Protein 2GJL (pdb70)

CATH classification: 3.20.20.70

B-factor: mean 24.16, std 11.55, range [4.83, 81.42]

InterPro domains:
  IPR004136 Nitronate monooxygenase [cd04730] (15-241)
  IPR013785 Aldolase-type TIM barrel [G3DSA:3.20.20.70] (1-328)

Nearest PDB structures (foldseek):
  6e2a-assembly1_A  TM=1.000E+00  e=9.595E-68  Pseudomonas aeruginosa PAO1
  5gvh-assembly1_A-2  TM=9.553E-01  e=6.697E-33  Thermotoga maritima MSB8
  2z6i-assembly1_A  TM=9.540E-01  e=2.036E-32  Streptococcus pneumoniae
  2z6i-assembly1_B  TM=9.431E-01  e=1.495E-32  Streptococcus pneumoniae
  4iql-assembly1_B  TM=9.491E-01  e=1.444E-30  Porphyromonas gingivalis W83

Secondary structure (DSSP, 8-state):
----HHHHHHT-SSSEEE---TTT-SHHHHHHHHHTTSB-EEETTTSSSHHHHHHHHHHHHHH-SS--EEEEEE---SS---HHHHHHHHHHTT--EEEEEES--HHHHHHHHHTT-EEEEEESSHHHHHHHHHTT-SEEEEE-TT-SB---SS---HHHHHHHHHTT--S-EEEESS--SHHHHHHHHHHT-SEEEESHHHHTSSSS-S-HHHHHHHHH--TT-EEEE-GGGT--EEEE-SHHHHHHHHHHHTS---GGGTHHHH-HHHHHHHHHH--TTSS--B--GGGGG------HHHHHHHHHHHHHHIIIIIIHHHH-

Structure (mmCIF, N/CA/C/O backbone):
data_2GJL
#
_entry.id   2GJL
#
_cell.length_a   93.546
_cell.length_b   93.546
_cell.length_c   80.704
_cell.angle_alpha   90.00
_cell.angle_beta   90.00
_cell.angle_gamma   120.00
#
_symmetry.space_group_name_H-M   'P 31 2 1'
#
loop_
_entity.id
_entity.type
_entity.pdbx_description
1 polymer 'hypothetical protein PA1024'
2 non-polymer 'FLAVIN MONONUCLEOTIDE'
3 water water
#
loop_
_atom_site.group_PDB
_atom_site.id
_atom_site.type_symbol
_atom_site.label_atom_id
_atom_site.label_alt_id
_atom_site.label_comp_id
_atom_site.label_asym_id
_atom_site.label_entity_id
_atom_site.label_seq_id
_atom_site.pdbx_PDB_ins_code
_atom_site.Cartn_x
_atom_site.Cartn_y
_atom_site.Cartn_z
_atom_site.occupancy
_atom_site.B_iso_or_equiv
_atom_site.auth_seq_id
_atom_site.auth_comp_id
_atom_site.auth_asym_id
_atom_site.auth_atom_id
_atom_site.pdbx_PDB_model_num
ATOM 1 N N . VAL A 1 3 ? 17.918 13.114 28.527 1.00 20.24 3 VAL A N 1
ATOM 2 C CA . VAL A 1 3 ? 17.347 13.100 29.908 1.00 20.20 3 VAL A CA 1
ATOM 3 C C . VAL A 1 3 ? 16.231 14.130 30.002 1.00 19.59 3 VAL A C 1
ATOM 4 O O . VAL A 1 3 ? 15.142 13.840 30.500 1.00 19.91 3 VAL A O 1
ATOM 8 N N . PHE A 1 4 ? 16.514 15.336 29.517 1.00 18.41 4 PHE A N 1
ATOM 9 C CA . PHE A 1 4 ? 15.540 16.414 29.520 1.00 18.97 4 PHE A CA 1
ATOM 10 C C . PHE A 1 4 ? 15.085 16.727 28.106 1.00 19.09 4 PHE A C 1
ATOM 11 O O . PHE A 1 4 ? 15.891 16.771 27.175 1.00 19.39 4 PHE A O 1
ATOM 19 N N . ARG A 1 5 ? 13.786 16.932 27.946 1.00 18.51 5 ARG A N 1
ATOM 20 C CA . ARG A 1 5 ? 13.242 17.298 26.655 1.00 18.74 5 ARG A CA 1
ATOM 21 C C . ARG A 1 5 ? 12.607 18.657 26.891 1.00 18.01 5 ARG A C 1
ATOM 22 O O . ARG A 1 5 ? 11.723 18.790 27.739 1.00 17.38 5 ARG A O 1
ATOM 30 N N . THR A 1 6 ? 13.071 19.670 26.166 1.00 16.15 6 THR A N 1
ATOM 31 C CA . THR A 1 6 ? 12.527 21.016 26.328 1.00 16.52 6 THR A CA 1
ATOM 32 C C . THR A 1 6 ? 12.296 21.658 24.977 1.00 16.58 6 THR A C 1
ATOM 33 O O . THR A 1 6 ? 12.637 21.085 23.942 1.00 16.88 6 THR A O 1
ATOM 37 N N . ARG A 1 7 ? 11.717 22.855 24.992 1.00 17.47 7 ARG A N 1
ATOM 38 C CA . ARG A 1 7 ? 11.459 23.579 23.758 1.00 17.95 7 ARG A CA 1
ATOM 39 C C . ARG A 1 7 ? 12.783 23.809 23.045 1.00 19.07 7 ARG A C 1
ATOM 40 O O . ARG A 1 7 ? 12.833 23.896 21.812 1.00 16.87 7 ARG A O 1
ATOM 48 N N . PHE A 1 8 ? 13.855 23.907 23.831 1.00 17.54 8 PHE A N 1
ATOM 49 C CA . PHE A 1 8 ? 15.192 24.126 23.282 1.00 15.92 8 PHE A CA 1
ATOM 50 C C . PHE A 1 8 ? 15.712 22.910 22.524 1.00 15.83 8 PHE A C 1
ATOM 51 O O . PHE A 1 8 ? 16.135 23.026 21.372 1.00 16.78 8 PHE A O 1
ATOM 59 N N . THR A 1 9 ? 15.696 21.747 23.169 1.00 14.64 9 THR A N 1
ATOM 60 C CA . THR A 1 9 ? 16.189 20.539 22.518 1.00 17.66 9 THR A CA 1
ATOM 61 C C . THR A 1 9 ? 15.369 20.205 21.272 1.00 19.71 9 THR A C 1
ATOM 62 O O . THR A 1 9 ? 15.909 19.743 20.264 1.00 18.98 9 THR A O 1
ATOM 66 N N . GLU A 1 10 ? 14.065 20.448 21.343 1.00 21.17 10 GLU A N 1
ATOM 67 C CA . GLU A 1 10 ? 13.179 20.173 20.217 1.00 23.25 10 GLU A CA 1
ATOM 68 C C . GLU A 1 10 ? 13.401 21.136 19.058 1.00 22.39 10 GLU A C 1
ATOM 69 O O . GLU A 1 10 ? 13.455 20.727 17.899 1.00 21.58 10 GLU A O 1
ATOM 75 N N . THR A 1 11 ? 13.533 22.419 19.377 1.00 20.16 11 THR A N 1
ATOM 76 C CA . THR A 1 11 ? 13.728 23.441 18.360 1.00 18.44 11 THR A CA 1
ATOM 77 C C . THR A 1 11 ? 15.063 23.330 17.629 1.00 20.14 11 THR A C 1
ATOM 78 O O . THR A 1 11 ? 15.113 23.458 16.401 1.00 19.55 11 THR A O 1
ATOM 82 N N . PHE A 1 12 ? 16.142 23.080 18.369 1.00 17.43 12 PHE A N 1
ATOM 83 C CA . PHE A 1 12 ? 17.458 23.005 17.742 1.00 19.00 12 PHE A CA 1
ATOM 84 C C . PHE A 1 12 ? 18.009 21.607 17.476 1.00 18.54 12 PHE A C 1
ATOM 85 O O . PHE A 1 12 ? 19.120 21.456 16.977 1.00 19.24 12 PHE A O 1
ATOM 93 N N . GLY A 1 13 ? 17.217 20.590 17.800 1.00 21.35 13 GLY A N 1
ATOM 94 C CA . GLY A 1 13 ? 17.616 19.217 17.548 1.00 20.41 13 GLY A CA 1
ATOM 95 C C . GLY A 1 13 ? 18.848 18.685 18.248 1.00 21.68 13 GLY A C 1
ATOM 96 O O . GLY A 1 13 ? 19.642 17.968 17.638 1.00 22.47 13 GLY A O 1
ATOM 97 N N . VAL A 1 14 ? 19.027 19.030 19.519 1.00 19.82 14 VAL A N 1
ATOM 98 C CA . VAL A 1 14 ? 20.170 18.530 20.269 1.00 19.76 14 VAL A CA 1
ATOM 99 C C . VAL A 1 14 ? 19.665 17.704 21.447 1.00 19.17 14 VAL A C 1
ATOM 100 O O . VAL A 1 14 ? 18.513 17.835 21.860 1.00 20.44 14 VAL A O 1
ATOM 104 N N . GLU A 1 15 ? 20.534 16.858 21.984 1.00 18.88 15 GLU A N 1
ATOM 105 C CA . GLU A 1 15 ? 20.184 15.967 23.087 1.00 19.11 15 GLU A CA 1
ATOM 106 C C . GLU A 1 15 ? 19.968 16.623 24.452 1.00 19.78 15 GLU A C 1
ATOM 107 O O . GLU A 1 15 ? 19.047 16.253 25.187 1.00 18.62 15 GLU A O 1
ATOM 113 N N . HIS A 1 16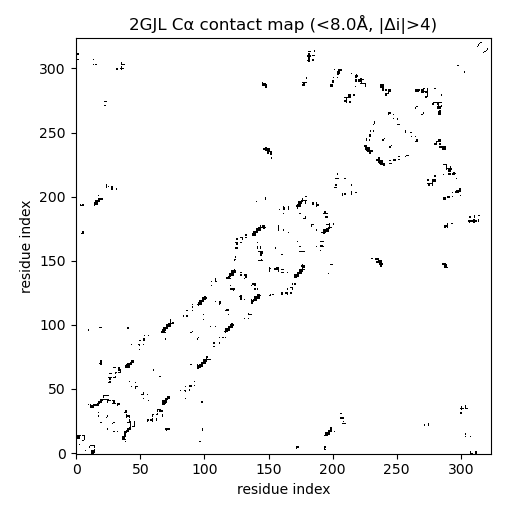 ? 20.814 17.590 24.793 1.00 18.00 16 HIS A N 1
ATOM 114 C CA . HIS A 1 16 ? 20.718 18.260 26.087 1.00 16.95 16 HIS A CA 1
ATOM 115 C C . HIS A 1 16 ? 20.387 19.747 25.977 1.00 17.01 16 HIS A C 1
ATOM 116 O O . HIS A 1 16 ? 20.794 20.417 25.027 1.00 15.62 16 HIS A O 1
ATOM 123 N N . PRO A 1 17 ? 19.637 20.282 26.959 1.00 16.27 17 PRO A N 1
ATOM 124 C CA . PRO A 1 17 ? 19.250 21.695 26.984 1.00 14.26 17 PRO A CA 1
ATOM 125 C C . PRO A 1 17 ? 20.428 22.515 27.502 1.00 14.70 17 PRO A C 1
ATOM 126 O O . PRO A 1 17 ? 20.300 23.276 28.459 1.00 12.85 17 PRO A O 1
ATOM 130 N N . ILE A 1 18 ? 21.581 22.328 26.868 1.00 14.99 18 ILE A N 1
ATOM 131 C CA . ILE A 1 18 ? 22.803 23.024 27.253 1.00 15.01 18 ILE A CA 1
ATOM 132 C C . ILE A 1 18 ? 23.483 23.564 26.006 1.00 15.12 18 ILE A C 1
ATOM 133 O O . ILE A 1 18 ? 23.627 22.855 25.007 1.00 16.95 18 ILE A O 1
ATOM 138 N N . MET A 1 19 ? 23.900 24.822 26.075 1.00 14.23 19 MET A N 1
ATOM 139 C CA . MET A 1 19 ? 24.553 25.482 24.956 1.00 14.56 19 MET A CA 1
ATOM 140 C C . MET A 1 19 ? 25.905 26.074 25.343 1.00 14.14 19 MET A C 1
ATOM 141 O O . MET A 1 19 ? 26.104 26.512 26.481 1.00 12.47 19 MET A O 1
ATOM 146 N N . GLN A 1 20 ? 26.833 26.055 24.390 1.00 14.93 20 GLN A N 1
ATOM 147 C CA . GLN A 1 20 ? 28.167 26.627 24.565 1.00 15.27 20 GLN A CA 1
ATOM 148 C C . GLN A 1 20 ? 28.218 27.788 23.579 1.00 15.32 20 GLN A C 1
ATOM 149 O O . GLN A 1 20 ? 28.534 27.600 22.407 1.00 15.58 20 GLN A O 1
ATOM 155 N N . GLY A 1 21 ? 27.898 28.985 24.062 1.00 17.05 21 GLY A N 1
ATOM 156 C CA . GLY A 1 21 ? 27.879 30.158 23.204 1.00 16.51 21 GLY A CA 1
ATOM 157 C C . GLY A 1 21 ? 29.220 30.744 22.804 1.00 14.76 21 GLY A C 1
ATOM 158 O O . GLY A 1 21 ? 30.276 30.188 23.094 1.00 13.73 21 GLY A O 1
ATOM 159 N N . GLY A 1 22 ? 29.162 31.889 22.136 1.00 15.18 22 GLY A N 1
ATOM 160 C CA . GLY A 1 22 ? 30.365 32.550 21.668 1.00 16.16 22 GLY A CA 1
ATOM 161 C C . GLY A 1 22 ? 31.482 32.677 22.684 1.00 16.19 22 GLY A C 1
ATOM 162 O O . GLY A 1 22 ? 31.246 32.978 23.849 1.00 15.65 22 GLY A O 1
ATOM 163 N N . MET A 1 23 ? 32.706 32.417 22.236 1.00 16.97 23 MET A N 1
ATOM 164 C CA . MET A 1 23 ? 33.884 32.540 23.082 1.00 18.36 23 MET A CA 1
ATOM 165 C C . MET A 1 23 ? 35.058 32.985 22.224 1.00 17.30 23 MET A C 1
ATOM 166 O O . MET A 1 23 ? 35.733 32.162 21.606 1.00 16.16 23 MET A O 1
ATOM 171 N N . GLN A 1 24 ? 35.277 34.297 22.179 1.00 16.29 24 GLN A N 1
ATOM 172 C CA . GLN A 1 24 ? 36.368 34.872 21.401 1.00 17.29 24 GLN A CA 1
ATOM 173 C C . GLN A 1 24 ? 37.686 34.194 21.779 1.00 16.97 24 GLN A C 1
ATOM 174 O O . GLN A 1 24 ? 37.951 33.960 22.958 1.00 16.10 24 GLN A O 1
ATOM 180 N N . TRP A 1 25 ? 38.493 33.873 20.767 1.00 17.01 25 TRP A N 1
ATOM 181 C CA . TRP A 1 25 ? 39.796 33.231 20.946 1.00 17.89 25 TRP A CA 1
ATOM 182 C C . TRP A 1 25 ? 39.713 31.752 21.309 1.00 19.67 25 TRP A C 1
ATOM 183 O O . TRP A 1 25 ? 40.454 30.928 20.773 1.00 22.66 25 TRP A O 1
ATOM 194 N N . VAL A 1 26 ? 38.794 31.421 22.206 1.00 18.99 26 VAL A N 1
ATOM 195 C CA . VAL A 1 26 ? 38.622 30.055 22.687 1.00 17.78 26 VAL A CA 1
ATOM 196 C C . VAL A 1 26 ? 37.678 29.172 21.862 1.00 18.01 26 VAL A C 1
ATOM 197 O O . VAL A 1 26 ? 37.878 27.958 21.774 1.00 16.72 26 VAL A O 1
ATOM 201 N N . GLY A 1 27 ? 36.661 29.784 21.263 1.00 16.85 27 GLY A N 1
ATOM 202 C CA . GLY A 1 27 ? 35.688 29.031 20.490 1.00 17.22 27 GLY A CA 1
ATOM 203 C C . GLY A 1 27 ? 36.164 28.509 19.152 1.00 18.38 27 GLY A C 1
ATOM 204 O O . GLY A 1 27 ? 35.678 28.938 18.105 1.00 17.27 27 GLY A O 1
ATOM 205 N N . ARG A 1 28 ? 37.109 27.574 19.187 1.00 17.80 28 ARG A N 1
ATOM 206 C CA . ARG A 1 28 ? 37.657 26.984 17.973 1.00 19.67 28 ARG A CA 1
ATOM 207 C C . ARG A 1 28 ? 37.153 25.555 17.785 1.00 18.71 28 ARG A C 1
ATOM 208 O O . ARG A 1 28 ? 36.374 25.046 18.597 1.00 16.90 28 ARG A O 1
ATOM 216 N N . ALA A 1 29 ? 37.606 24.913 16.713 1.00 18.25 29 ALA A N 1
ATOM 217 C CA . ALA A 1 29 ? 37.192 23.553 16.385 1.00 18.67 29 ALA A CA 1
ATOM 218 C C . ALA A 1 29 ? 37.149 22.574 17.560 1.00 19.74 29 ALA A C 1
ATOM 219 O O . ALA A 1 29 ? 36.149 21.877 17.751 1.00 18.71 29 ALA A O 1
ATOM 221 N N . GLU A 1 30 ? 38.230 22.511 18.334 1.00 18.40 30 GLU A N 1
ATOM 222 C CA . GLU A 1 30 ? 38.297 21.590 19.470 1.00 19.08 30 GLU A CA 1
ATOM 223 C C . GLU A 1 30 ? 37.198 21.807 20.508 1.00 17.35 30 GLU A C 1
ATOM 224 O O . GLU A 1 30 ? 36.651 20.847 21.044 1.00 17.00 30 GLU A O 1
ATOM 230 N N . MET A 1 31 ? 36.887 23.064 20.803 1.00 17.13 31 MET A N 1
ATOM 231 C CA . MET A 1 31 ? 35.856 23.371 21.792 1.00 16.84 31 MET A CA 1
ATOM 232 C C . MET A 1 31 ? 34.490 22.947 21.268 1.00 16.82 31 MET A C 1
ATOM 233 O O . MET A 1 31 ? 33.797 22.139 21.887 1.00 17.49 31 MET A O 1
ATOM 238 N N . ALA A 1 32 ? 34.116 23.494 20.117 1.00 16.62 32 ALA A N 1
ATOM 239 C CA . ALA A 1 32 ? 32.828 23.202 19.499 1.00 16.57 32 ALA A CA 1
ATOM 240 C C . ALA A 1 32 ? 32.574 21.715 19.277 1.00 16.25 32 ALA A C 1
ATOM 241 O O . ALA A 1 32 ? 31.497 21.211 19.596 1.00 17.31 32 ALA A O 1
ATOM 243 N N . ALA A 1 33 ? 33.561 21.011 18.728 1.00 17.10 33 ALA A N 1
ATOM 244 C CA . ALA A 1 33 ? 33.407 19.587 18.462 1.00 17.35 33 ALA A CA 1
ATOM 245 C C . ALA A 1 33 ? 33.169 18.805 19.747 1.00 18.01 33 ALA A C 1
ATOM 246 O O . ALA A 1 33 ? 32.354 17.884 19.775 1.00 17.73 33 ALA A O 1
ATOM 248 N N . ALA A 1 34 ? 33.877 19.176 20.811 1.00 18.77 34 ALA A N 1
ATOM 249 C CA . ALA A 1 34 ? 33.729 18.496 22.095 1.00 17.93 34 ALA A CA 1
ATOM 250 C C . ALA A 1 34 ? 32.315 18.664 22.643 1.00 16.79 34 ALA A C 1
ATOM 251 O O . ALA A 1 34 ? 31.725 17.714 23.151 1.00 17.30 34 ALA A O 1
ATOM 253 N N . VAL A 1 35 ? 31.773 19.873 22.538 1.00 16.25 35 VAL A N 1
ATOM 254 C CA . VAL A 1 35 ? 30.422 20.139 23.025 1.00 15.31 35 VAL A CA 1
ATOM 255 C C . VAL A 1 35 ? 29.382 19.455 22.135 1.00 16.80 35 VAL A C 1
ATOM 256 O O . VAL A 1 35 ? 28.429 18.858 22.631 1.00 16.43 35 VAL A O 1
ATOM 260 N N . ALA A 1 36 ? 29.570 19.530 20.821 1.00 17.31 36 ALA A N 1
ATOM 261 C CA . ALA A 1 36 ? 28.635 18.897 19.894 1.00 18.48 36 ALA A CA 1
ATOM 262 C C . ALA A 1 36 ? 28.590 17.386 20.135 1.00 18.28 36 ALA A C 1
ATOM 263 O O . ALA A 1 36 ? 27.512 16.784 20.186 1.00 18.60 36 ALA A O 1
ATOM 265 N N . ASN A 1 37 ? 29.766 16.779 20.278 1.00 18.11 37 ASN A N 1
ATOM 266 C CA . ASN A 1 37 ? 29.864 15.345 20.528 1.00 19.23 37 ASN A CA 1
ATOM 267 C C . ASN A 1 37 ? 29.286 14.999 21.901 1.00 19.23 37 ASN A C 1
ATOM 268 O O . ASN A 1 37 ? 28.852 13.871 22.130 1.00 20.19 37 ASN A O 1
ATOM 273 N N . ALA A 1 38 ? 29.278 15.976 22.808 1.00 18.46 38 ALA A N 1
ATOM 274 C CA . ALA A 1 38 ? 28.763 15.776 24.162 1.00 18.12 38 ALA A CA 1
ATOM 275 C C . ALA A 1 38 ? 27.242 15.885 24.255 1.00 17.92 38 ALA A C 1
ATOM 276 O O . ALA A 1 38 ? 26.662 15.629 25.315 1.00 15.65 38 ALA A O 1
ATOM 278 N N . GLY A 1 39 ? 26.599 16.281 23.159 1.00 16.27 39 GLY A N 1
ATOM 279 C CA . GLY A 1 39 ? 25.148 16.390 23.164 1.00 17.42 39 GLY A CA 1
ATOM 280 C C . GLY A 1 39 ? 24.564 17.788 23.311 1.00 16.71 39 GLY A C 1
ATOM 281 O O . GLY A 1 39 ? 23.344 17.944 23.335 1.00 17.15 39 GLY A O 1
ATOM 282 N N . GLY A 1 40 ? 25.416 18.806 23.403 1.00 15.36 40 GLY A N 1
ATOM 283 C CA . GLY A 1 40 ? 24.914 20.164 23.544 1.00 15.88 40 GLY A CA 1
ATOM 284 C C . GLY A 1 40 ? 24.934 20.963 22.252 1.00 15.94 40 GLY A C 1
ATOM 285 O O . GLY A 1 40 ? 25.306 20.440 21.197 1.00 14.88 40 GLY A O 1
ATOM 286 N N . LEU A 1 41 ? 24.512 22.225 22.320 1.00 13.10 41 LEU A N 1
ATOM 287 C CA . LEU A 1 41 ? 24.532 23.083 21.139 1.00 15.28 41 LEU A CA 1
ATOM 288 C C . LEU A 1 41 ? 25.843 23.859 21.210 1.00 15.54 41 LEU A C 1
ATOM 289 O O . LEU A 1 41 ? 26.019 24.724 22.068 1.00 15.23 41 LEU A O 1
ATOM 294 N N . ALA A 1 42 ? 26.762 23.543 20.305 1.00 16.12 42 ALA A N 1
ATOM 295 C CA . ALA A 1 42 ? 28.064 24.197 20.287 1.00 16.61 42 ALA A CA 1
ATOM 296 C C . ALA A 1 42 ? 28.144 25.333 19.272 1.00 17.11 42 ALA A C 1
ATOM 297 O O . ALA A 1 42 ? 27.330 25.421 18.347 1.00 17.23 42 ALA A O 1
ATOM 299 N N . THR A 1 43 ? 29.130 26.204 19.451 1.00 16.95 43 THR A N 1
ATOM 300 C CA . THR A 1 43 ? 29.322 27.315 18.531 1.00 18.25 43 THR A CA 1
ATOM 301 C C . THR A 1 43 ? 30.798 27.583 18.265 1.00 19.93 43 THR A C 1
ATOM 302 O O . THR A 1 43 ? 31.634 27.490 19.168 1.00 18.16 43 THR A O 1
ATOM 306 N N . LEU A 1 44 ? 31.114 27.887 17.010 1.00 18.13 44 LEU A N 1
ATOM 307 C CA . LEU A 1 44 ? 32.472 28.250 16.641 1.00 17.76 44 LEU A CA 1
ATOM 308 C C . LEU A 1 44 ? 32.404 29.770 16.647 1.00 16.88 44 LEU A C 1
ATOM 309 O O . LEU A 1 44 ? 31.404 30.344 16.208 1.00 15.00 44 LEU A O 1
ATOM 314 N N . SER A 1 45 ? 33.438 30.424 17.162 1.00 14.17 45 SER A N 1
ATOM 315 C CA . SER A 1 45 ? 33.464 31.880 17.182 1.00 15.73 45 SER A CA 1
ATOM 316 C C . SER A 1 45 ? 33.868 32.367 15.796 1.00 16.83 45 SER A C 1
ATOM 317 O O . SER A 1 45 ? 34.965 32.064 15.325 1.00 17.77 45 SER A O 1
ATOM 320 N N . ALA A 1 46 ? 32.988 33.121 15.144 1.00 17.30 46 ALA A N 1
ATOM 321 C CA . ALA A 1 46 ? 33.275 33.636 13.807 1.00 17.04 46 ALA A CA 1
ATOM 322 C C . ALA A 1 46 ? 34.418 34.650 13.793 1.00 17.85 46 ALA A C 1
ATOM 323 O O . ALA A 1 46 ? 35.351 34.538 12.997 1.00 18.61 46 ALA A O 1
ATOM 325 N N . LEU A 1 47 ? 34.348 35.639 14.677 1.00 17.72 47 LEU A N 1
ATOM 326 C CA . LEU A 1 47 ? 35.371 36.672 14.715 1.00 20.12 47 LEU A CA 1
ATOM 327 C C . LEU A 1 47 ? 36.706 36.252 15.318 1.00 20.26 47 LEU A C 1
ATOM 328 O O . LEU A 1 47 ? 37.643 37.049 15.366 1.00 20.70 47 LEU A O 1
ATOM 333 N N . THR A 1 48 ? 36.791 35.013 15.792 1.00 19.00 48 THR A N 1
ATOM 334 C CA . THR A 1 48 ? 38.048 34.506 16.322 1.00 18.01 48 THR A CA 1
ATOM 335 C C . THR A 1 48 ? 38.908 34.226 15.089 1.00 19.35 48 THR A C 1
ATOM 336 O O . THR A 1 48 ? 40.134 34.319 15.127 1.00 17.82 48 THR A O 1
ATOM 340 N N . GLN A 1 49 ? 38.244 33.885 13.989 1.00 17.84 49 GLN A N 1
ATOM 341 C CA . GLN A 1 49 ? 38.934 33.625 12.735 1.00 18.53 49 GLN A CA 1
ATOM 342 C C . GLN A 1 49 ? 39.179 34.987 12.082 1.00 18.68 49 GLN A C 1
ATOM 343 O O . GLN A 1 49 ? 38.264 35.805 11.968 1.00 19.74 49 GLN A O 1
ATOM 349 N N . PRO A 1 50 ? 40.427 35.248 11.650 1.00 18.43 50 PRO A N 1
ATOM 350 C CA . PRO A 1 50 ? 40.851 36.504 11.020 1.00 18.80 50 PRO A CA 1
ATOM 351 C C . PRO A 1 50 ? 40.248 36.900 9.673 1.00 17.52 50 PRO A C 1
ATOM 352 O O . PRO A 1 50 ? 40.406 38.039 9.238 1.00 19.72 50 PRO A O 1
ATOM 356 N N . SER A 1 51 ? 39.571 35.978 9.005 1.00 16.84 51 SER A N 1
ATOM 357 C CA . SER A 1 51 ? 38.972 36.309 7.718 1.00 18.37 51 SER A CA 1
ATOM 358 C C . SER A 1 51 ? 37.839 35.354 7.393 1.00 18.43 51 SER A C 1
ATOM 359 O O . SER A 1 51 ? 37.773 34.249 7.937 1.00 19.37 51 SER A O 1
ATOM 362 N N . PRO A 1 52 ? 36.927 35.768 6.500 1.00 20.10 52 PRO A N 1
ATOM 363 C CA . PRO A 1 52 ? 35.821 34.877 6.146 1.00 20.41 52 PRO A CA 1
ATOM 364 C C . PRO A 1 52 ? 36.378 33.536 5.675 1.00 20.59 52 PRO A C 1
ATOM 365 O O . PRO A 1 52 ? 35.846 32.481 6.009 1.00 21.95 52 PRO A O 1
ATOM 369 N N . GLU A 1 53 ? 37.468 33.589 4.908 1.00 22.16 53 GLU A N 1
ATOM 370 C CA . GLU A 1 53 ? 38.106 32.381 4.395 1.00 20.30 53 GLU A CA 1
ATOM 371 C C . GLU A 1 53 ? 38.623 31.517 5.544 1.00 19.85 53 GLU A C 1
ATOM 372 O O . GLU A 1 53 ? 38.496 30.296 5.519 1.00 18.63 53 GLU A O 1
ATOM 378 N N . ALA A 1 54 ? 39.223 32.152 6.545 1.00 19.07 54 ALA A N 1
ATOM 379 C CA . ALA A 1 54 ? 39.736 31.409 7.689 1.00 19.05 54 ALA A CA 1
ATOM 380 C C . ALA A 1 54 ? 38.576 30.699 8.394 1.00 18.10 54 ALA A C 1
ATOM 381 O O . ALA A 1 54 ? 38.717 29.562 8.837 1.00 19.04 54 ALA A O 1
ATOM 383 N N . LEU A 1 55 ? 37.425 31.363 8.480 1.00 17.82 55 LEU A N 1
ATOM 384 C CA . LEU A 1 55 ? 36.257 30.765 9.135 1.00 18.79 55 LEU A CA 1
ATOM 385 C C . LEU A 1 55 ? 35.766 29.526 8.384 1.00 19.03 55 LEU A C 1
ATOM 386 O O . LEU A 1 55 ? 35.423 28.512 8.995 1.00 19.70 55 LEU A O 1
ATOM 391 N N . ALA A 1 56 ? 35.730 29.612 7.057 1.00 19.03 56 ALA A N 1
ATOM 392 C CA . ALA A 1 56 ? 35.295 28.486 6.241 1.00 17.53 56 ALA A CA 1
ATOM 393 C C . ALA A 1 56 ? 36.189 27.290 6.535 1.00 16.88 56 ALA A C 1
ATOM 394 O O . ALA A 1 56 ? 35.716 26.164 6.668 1.00 17.78 56 ALA A O 1
ATOM 396 N N . ALA A 1 57 ? 37.489 27.543 6.643 1.00 18.08 57 ALA A N 1
ATOM 397 C CA . ALA A 1 57 ? 38.448 26.481 6.919 1.00 18.78 57 ALA A CA 1
ATOM 398 C C . ALA A 1 57 ? 38.250 25.891 8.316 1.00 19.21 57 ALA A C 1
ATOM 399 O O . ALA A 1 57 ? 38.340 24.678 8.501 1.00 21.40 57 ALA A O 1
ATOM 401 N N . GLU A 1 58 ? 37.982 26.746 9.299 1.00 17.99 58 GLU A N 1
ATOM 402 C CA . GLU A 1 58 ? 37.780 26.272 10.664 1.00 18.80 58 GLU A CA 1
ATOM 403 C C . GLU A 1 58 ? 36.529 25.393 10.757 1.00 17.78 58 GLU A C 1
ATOM 404 O O . GLU A 1 58 ? 36.507 24.399 11.481 1.00 17.39 58 GLU A O 1
ATOM 410 N N . ILE A 1 59 ? 35.487 25.764 10.022 1.00 18.41 59 ILE A N 1
ATOM 411 C CA . ILE A 1 59 ? 34.255 24.983 10.026 1.00 18.26 59 ILE A CA 1
ATOM 412 C C . ILE A 1 59 ? 34.570 23.590 9.486 1.00 18.36 59 ILE A C 1
ATOM 413 O O . ILE A 1 59 ? 34.107 22.583 10.020 1.00 18.63 59 ILE A O 1
ATOM 418 N N . ALA A 1 60 ? 35.379 23.540 8.432 1.00 19.41 60 ALA A N 1
ATOM 419 C CA . ALA A 1 60 ? 35.770 22.272 7.836 1.00 18.98 60 ALA A CA 1
ATOM 420 C C . ALA A 1 60 ? 36.572 21.454 8.850 1.00 19.15 60 ALA A C 1
ATOM 421 O O . ALA A 1 60 ? 36.360 20.253 9.000 1.00 19.83 60 ALA A O 1
ATOM 423 N N . ARG A 1 61 ? 37.497 22.113 9.543 1.00 19.08 61 ARG A N 1
ATOM 424 C CA . ARG A 1 61 ? 38.322 21.443 10.540 1.00 19.56 61 ARG A CA 1
ATOM 425 C C . ARG A 1 61 ? 37.438 20.873 11.650 1.00 19.94 61 ARG A C 1
ATOM 426 O O . ARG A 1 61 ? 37.650 19.753 12.119 1.00 19.38 61 ARG A O 1
ATOM 434 N N . CYS A 1 62 ? 36.429 21.637 12.059 1.00 20.64 62 CYS A N 1
ATOM 435 C CA . CYS A 1 62 ? 35.529 21.179 13.114 1.00 21.27 62 CYS A CA 1
ATOM 436 C C . CYS A 1 62 ? 34.748 19.949 12.659 1.00 22.43 62 CYS A C 1
ATOM 437 O O . CYS A 1 62 ? 34.536 19.012 13.433 1.00 23.54 62 CYS A O 1
ATOM 440 N N . ARG A 1 63 ? 34.319 19.951 11.402 1.00 23.18 63 ARG A N 1
ATOM 441 C CA . ARG A 1 63 ? 33.570 18.821 10.864 1.00 24.48 63 ARG A CA 1
ATOM 442 C C . ARG A 1 63 ? 34.407 17.545 10.798 1.00 25.25 63 ARG A C 1
ATOM 443 O O . ARG A 1 63 ? 33.867 16.450 10.673 1.00 26.25 63 ARG A O 1
ATOM 451 N N . GLU A 1 64 ? 35.726 17.685 10.890 1.00 26.31 64 GLU A N 1
ATOM 452 C CA . GLU A 1 64 ? 36.606 16.522 10.872 1.00 27.22 64 GLU A CA 1
ATOM 453 C C . GLU A 1 64 ? 36.665 15.920 12.275 1.00 26.90 64 GLU A C 1
ATOM 454 O O . GLU A 1 64 ? 37.040 14.759 12.446 1.00 26.21 64 GLU A O 1
ATOM 460 N N . LEU A 1 65 ? 36.287 16.718 13.273 1.00 25.06 65 LEU A N 1
ATOM 461 C CA . LEU A 1 65 ? 36.307 16.278 14.667 1.00 24.62 65 LEU A CA 1
ATOM 462 C C . LEU A 1 65 ? 34.938 15.844 15.178 1.00 23.95 65 LEU A C 1
ATOM 463 O O . LEU A 1 65 ? 34.841 15.158 16.197 1.00 25.23 65 LEU A O 1
ATOM 468 N N . THR A 1 66 ? 33.881 16.252 14.483 1.00 22.13 66 THR A N 1
ATOM 469 C CA . THR A 1 66 ? 32.528 15.880 14.876 1.00 22.30 66 THR A CA 1
ATOM 470 C C . THR A 1 66 ? 31.606 15.777 13.670 1.00 23.45 66 THR A C 1
ATOM 471 O O . THR A 1 66 ? 31.702 16.569 12.733 1.00 21.83 66 THR A O 1
ATOM 475 N N . ASP A 1 67 ? 30.718 14.790 13.703 1.00 25.88 67 ASP A N 1
ATOM 476 C CA . ASP A 1 67 ? 29.757 14.579 12.630 1.00 28.55 67 ASP A CA 1
ATOM 477 C C . ASP A 1 67 ? 28.417 15.204 12.999 1.00 28.74 67 ASP A C 1
ATOM 478 O O . ASP A 1 67 ? 27.483 15.214 12.195 1.00 28.50 67 ASP A O 1
ATOM 483 N N . ARG A 1 68 ? 28.330 15.732 14.218 1.00 26.88 68 ARG A N 1
ATOM 484 C CA . ARG A 1 68 ? 27.103 16.364 14.687 1.00 26.77 68 ARG A CA 1
ATOM 485 C C . ARG A 1 68 ? 27.080 17.843 14.313 1.00 25.50 68 ARG A C 1
ATOM 486 O O . ARG A 1 68 ? 28.123 18.495 14.243 1.00 25.52 68 ARG A O 1
ATOM 494 N N . PRO A 1 69 ? 25.881 18.391 14.068 1.00 23.54 69 PRO A N 1
ATOM 495 C CA . PRO A 1 69 ? 25.728 19.801 13.700 1.00 23.27 69 PRO A CA 1
ATOM 496 C C . PRO A 1 69 ? 26.169 20.736 14.827 1.00 22.04 69 PRO A C 1
ATOM 497 O O . PRO A 1 69 ? 26.087 20.386 16.006 1.00 20.92 69 PRO A O 1
ATOM 501 N N . PHE A 1 70 ? 26.634 21.921 14.453 1.00 20.13 70 PHE A N 1
ATOM 502 C CA . PHE A 1 70 ? 27.054 22.921 15.425 1.00 20.37 70 PHE A CA 1
ATOM 503 C C . PHE A 1 70 ? 26.740 24.291 14.847 1.00 20.06 70 PHE A C 1
ATOM 504 O O . PHE A 1 70 ? 26.515 24.428 13.645 1.00 20.82 70 PHE A O 1
ATOM 512 N N . GLY A 1 71 ? 26.704 25.303 15.700 1.00 18.50 71 GLY A N 1
ATOM 513 C CA . GLY A 1 71 ? 26.393 26.631 15.216 1.00 18.06 71 GLY A CA 1
ATOM 514 C C . GLY A 1 71 ? 27.603 27.533 15.178 1.00 17.34 71 GLY A C 1
ATOM 515 O O . GLY A 1 71 ? 28.725 27.101 15.446 1.00 17.78 71 GLY A O 1
ATOM 516 N N . VAL A 1 72 ? 27.368 28.792 14.836 1.00 16.70 72 VAL A N 1
ATOM 517 C CA . VAL A 1 72 ? 28.433 29.779 14.774 1.00 16.42 72 VAL A CA 1
ATOM 518 C C . VAL A 1 72 ? 27.974 31.061 15.448 1.00 16.75 72 VAL A C 1
ATOM 519 O O . VAL A 1 72 ? 26.848 31.515 15.237 1.00 15.35 72 VAL A O 1
ATOM 523 N N . ASN A 1 73 ? 28.846 31.634 16.270 1.00 15.57 73 ASN A N 1
ATOM 524 C CA . ASN A 1 73 ? 28.537 32.879 16.945 1.00 16.17 73 ASN A CA 1
ATOM 525 C C . ASN A 1 73 ? 29.081 34.050 16.139 1.00 17.20 73 ASN A C 1
ATOM 526 O O . ASN A 1 73 ? 30.238 34.044 15.709 1.00 17.05 73 ASN A O 1
ATOM 531 N N . LEU A 1 74 ? 28.236 35.049 15.932 1.00 18.18 74 LEU A N 1
ATOM 532 C CA . LEU A 1 74 ? 28.626 36.245 15.204 1.00 20.24 74 LEU A CA 1
ATOM 533 C C . LEU A 1 74 ? 28.405 37.414 16.143 1.00 21.03 74 LEU A C 1
ATOM 534 O O . LEU A 1 74 ? 27.267 37.845 16.361 1.00 20.23 74 LEU A O 1
ATOM 539 N N . THR A 1 75 ? 29.498 37.913 16.713 1.00 20.83 75 THR A N 1
ATOM 540 C CA . THR A 1 75 ? 29.433 39.028 17.646 1.00 22.63 75 THR A CA 1
ATOM 541 C C . THR A 1 75 ? 29.646 40.337 16.898 1.00 26.23 75 THR A C 1
ATOM 542 O O . THR A 1 75 ? 30.626 40.501 16.174 1.00 25.47 75 THR A O 1
ATOM 546 N N . LEU A 1 76 ? 28.718 41.268 17.073 1.00 30.07 76 LEU A N 1
ATOM 547 C CA . LEU A 1 76 ? 28.800 42.548 16.387 1.00 36.70 76 LEU A CA 1
ATOM 548 C C . LEU A 1 76 ? 29.613 43.568 17.174 1.00 40.79 76 LEU A C 1
ATOM 549 O O . LEU A 1 76 ? 29.090 44.282 18.029 1.00 41.03 76 LEU A O 1
ATOM 554 N N . LEU A 1 77 ? 30.905 43.618 16.865 1.00 46.61 77 LEU A N 1
ATOM 555 C CA . LEU A 1 77 ? 31.844 44.521 17.518 1.00 52.06 77 LEU A CA 1
ATOM 556 C C . LEU A 1 77 ? 31.487 45.986 17.299 1.00 55.08 77 LEU A C 1
ATOM 557 O O . LEU A 1 77 ? 31.301 46.426 16.164 1.00 56.63 77 LEU A O 1
ATOM 562 N N . PRO A 1 78 ? 31.383 46.762 18.388 1.00 57.69 78 PRO A N 1
ATOM 563 C CA . PRO A 1 78 ? 31.049 48.184 18.285 1.00 59.66 78 PRO A CA 1
ATOM 564 C C . PRO A 1 78 ? 32.264 48.994 17.835 1.00 61.54 78 PRO A C 1
ATOM 565 O O . PRO A 1 78 ? 32.255 50.225 17.880 1.00 62.18 78 PRO A O 1
ATOM 569 N N . THR A 1 79 ? 33.306 48.288 17.403 1.00 62.82 79 THR A N 1
ATOM 570 C CA . THR A 1 79 ? 34.537 48.922 16.943 1.00 64.25 79 THR A CA 1
ATOM 571 C C . THR A 1 79 ? 34.316 49.730 15.670 1.00 65.38 79 THR A C 1
ATOM 572 O O . THR A 1 79 ? 33.353 49.504 14.935 1.00 65.63 79 THR A O 1
ATOM 576 N N . GLN A 1 80 ? 35.219 50.673 15.416 1.00 66.27 80 GLN A N 1
ATOM 577 C CA . GLN A 1 80 ? 35.136 51.519 14.232 1.00 67.12 80 GLN A CA 1
ATOM 578 C C . GLN A 1 80 ? 35.922 50.934 13.067 1.00 66.44 80 GLN A C 1
ATOM 579 O O . GLN A 1 80 ? 35.720 51.325 11.917 1.00 66.84 80 GLN A O 1
ATOM 585 N N . LYS A 1 81 ? 36.820 50.000 13.364 1.00 65.61 81 LYS A N 1
ATOM 586 C CA . LYS A 1 81 ? 37.617 49.367 12.319 1.00 64.28 81 LYS A CA 1
ATOM 587 C C . LYS A 1 81 ? 36.720 48.440 11.506 1.00 62.22 81 LYS A C 1
ATOM 588 O O . LYS A 1 81 ? 36.149 47.487 12.037 1.00 62.40 81 LYS A O 1
ATOM 594 N N . PRO A 1 82 ? 36.585 48.714 10.200 1.00 59.89 82 PRO A N 1
ATOM 595 C CA . PRO A 1 82 ? 35.758 47.923 9.286 1.00 57.48 82 PRO A CA 1
ATOM 596 C C . PRO A 1 82 ? 35.920 46.409 9.406 1.00 54.92 82 PRO A C 1
ATOM 597 O O . PRO A 1 82 ? 37.035 45.885 9.397 1.00 54.62 82 PRO A O 1
ATOM 601 N N . VAL A 1 83 ? 34.787 45.722 9.525 1.00 51.28 83 VAL A N 1
ATOM 602 C CA . VAL A 1 83 ? 34.748 44.268 9.624 1.00 47.03 83 VAL A CA 1
ATOM 603 C C . VAL A 1 83 ? 33.792 43.779 8.540 1.00 43.55 83 VAL A C 1
ATOM 604 O O . VAL A 1 83 ? 32.648 44.222 8.472 1.00 44.36 83 VAL A O 1
ATOM 608 N N . PRO A 1 84 ? 34.252 42.867 7.671 1.00 40.23 84 PRO A N 1
ATOM 609 C CA . PRO A 1 84 ? 33.424 42.328 6.586 1.00 37.41 84 PRO A CA 1
ATOM 610 C C . PRO A 1 84 ? 32.290 41.428 7.074 1.00 34.68 84 PRO A C 1
ATOM 611 O O . PRO A 1 84 ? 32.138 40.305 6.590 1.00 33.08 84 PRO A O 1
ATOM 615 N N . TYR A 1 85 ? 31.495 41.920 8.020 1.00 32.71 85 TYR A N 1
ATOM 616 C CA . TYR A 1 85 ? 30.387 41.140 8.564 1.00 31.53 85 TYR A CA 1
ATOM 617 C C . TYR A 1 85 ? 29.604 40.411 7.477 1.00 29.65 85 TYR A C 1
ATOM 618 O O . TYR A 1 85 ? 29.376 39.206 7.566 1.00 29.01 85 TYR A O 1
ATOM 627 N N . ALA A 1 86 ? 29.204 41.144 6.446 1.00 28.72 86 ALA A N 1
ATOM 628 C CA . ALA A 1 86 ? 28.442 40.562 5.346 1.00 27.85 86 ALA A CA 1
ATOM 629 C C . ALA A 1 86 ? 29.135 39.337 4.752 1.00 26.80 86 ALA A C 1
ATOM 630 O O . ALA A 1 86 ? 28.483 38.339 4.433 1.00 26.20 86 ALA A O 1
ATOM 632 N N . GLU A 1 87 ? 30.455 39.410 4.601 1.00 25.73 87 GLU A N 1
ATOM 633 C CA . GLU A 1 87 ? 31.207 38.296 4.039 1.00 23.61 87 GLU A CA 1
ATOM 634 C C . GLU A 1 87 ? 31.278 37.126 5.012 1.00 22.59 87 GLU A C 1
ATOM 635 O O . GLU A 1 87 ? 31.233 35.967 4.602 1.00 19.96 87 GLU A O 1
ATOM 641 N N . TYR A 1 88 ? 31.396 37.429 6.300 1.00 21.61 88 TYR A N 1
ATOM 642 C CA . TYR A 1 88 ? 31.422 36.374 7.309 1.00 21.75 88 TYR A CA 1
ATOM 643 C C . TYR A 1 88 ? 30.078 35.646 7.262 1.00 20.76 88 TYR A C 1
ATOM 644 O O . TYR A 1 88 ? 30.030 34.419 7.287 1.00 21.12 88 TYR A O 1
ATOM 653 N N . ARG A 1 89 ? 28.989 36.407 7.190 1.00 21.73 89 ARG A N 1
ATOM 654 C CA . ARG A 1 89 ? 27.656 35.809 7.127 1.00 24.35 89 ARG A CA 1
ATOM 655 C C . ARG A 1 89 ? 27.566 34.895 5.919 1.00 22.04 89 ARG A C 1
ATOM 656 O O . ARG A 1 89 ? 27.084 33.767 6.009 1.00 20.70 89 ARG A O 1
ATOM 664 N N . ALA A 1 90 ? 28.021 35.408 4.781 1.00 24.30 90 ALA A N 1
ATOM 665 C CA . ALA A 1 90 ? 28.000 34.660 3.532 1.00 23.72 90 ALA A CA 1
ATOM 666 C C . ALA A 1 90 ? 28.738 33.336 3.682 1.00 24.30 90 ALA A C 1
ATOM 667 O O . ALA A 1 90 ? 28.275 32.299 3.203 1.00 23.68 90 ALA A O 1
ATOM 669 N N . ALA A 1 91 ? 29.890 33.375 4.348 1.00 23.06 91 ALA A N 1
ATOM 670 C CA . ALA A 1 91 ? 30.691 32.174 4.561 1.00 21.91 91 ALA A CA 1
ATOM 671 C C . ALA A 1 91 ? 29.952 31.175 5.446 1.00 21.72 91 ALA A C 1
ATOM 672 O O . ALA A 1 91 ? 29.991 29.967 5.207 1.00 22.71 91 ALA A O 1
ATOM 674 N N . ILE A 1 92 ? 29.284 31.684 6.476 1.00 20.14 92 ILE A N 1
ATOM 675 C CA . ILE A 1 92 ? 28.533 30.834 7.392 1.00 20.16 92 ILE A CA 1
ATOM 676 C C . ILE A 1 92 ? 27.402 30.112 6.646 1.00 20.87 92 ILE A C 1
ATOM 677 O O . ILE A 1 92 ? 27.221 28.899 6.783 1.00 19.26 92 ILE A O 1
ATOM 682 N N . ILE A 1 93 ? 26.650 30.868 5.851 1.00 21.50 93 ILE A N 1
ATOM 683 C CA . ILE A 1 93 ? 25.542 30.307 5.081 1.00 23.58 93 ILE A CA 1
ATOM 684 C C . ILE A 1 93 ? 26.039 29.309 4.036 1.00 24.54 93 ILE A C 1
ATOM 685 O O . ILE A 1 93 ? 25.539 28.188 3.945 1.00 23.58 93 ILE A O 1
ATOM 690 N N . GLU A 1 94 ? 27.032 29.721 3.256 1.00 27.29 94 GLU A N 1
ATOM 691 C CA . GLU A 1 94 ? 27.593 28.866 2.217 1.00 29.46 94 GLU A CA 1
ATOM 692 C C . GLU A 1 94 ? 28.083 27.533 2.784 1.00 29.43 94 GLU A C 1
ATOM 693 O O . GLU A 1 94 ? 28.023 26.503 2.109 1.00 28.48 94 GLU A O 1
ATOM 699 N N . ALA A 1 95 ? 28.550 27.556 4.032 1.00 27.58 95 ALA A N 1
ATOM 700 C CA . ALA A 1 95 ? 29.066 26.356 4.691 1.00 25.71 95 ALA A CA 1
ATOM 701 C C . ALA A 1 95 ? 27.982 25.388 5.167 1.00 23.66 95 ALA A C 1
ATOM 702 O O . ALA A 1 95 ? 28.281 24.274 5.599 1.00 25.11 95 ALA A O 1
ATOM 704 N N . GLY A 1 96 ? 26.725 25.810 5.105 1.00 22.17 96 GLY A N 1
ATOM 705 C CA . GLY A 1 96 ? 25.650 24.932 5.529 1.00 21.80 96 GLY A CA 1
ATOM 706 C C . GLY A 1 96 ? 25.347 24.947 7.016 1.00 20.43 96 GLY A C 1
ATOM 707 O O . GLY A 1 96 ? 24.744 24.012 7.538 1.00 20.55 96 GLY A O 1
ATOM 708 N N . ILE A 1 97 ? 25.777 25.997 7.707 1.00 21.01 97 ILE A N 1
ATOM 709 C CA . ILE A 1 97 ? 25.508 26.119 9.138 1.00 20.15 97 ILE A CA 1
ATOM 710 C C . ILE A 1 97 ? 24.000 26.326 9.285 1.00 20.41 97 ILE A C 1
ATOM 711 O O . ILE A 1 97 ? 23.419 27.157 8.592 1.00 19.18 97 ILE A O 1
ATOM 716 N N . ARG A 1 98 ? 23.373 25.573 10.183 1.00 21.95 98 ARG A N 1
ATOM 717 C CA . ARG A 1 98 ? 21.926 25.667 10.377 1.00 23.50 98 ARG A CA 1
ATOM 718 C C . ARG A 1 98 ? 21.467 26.560 11.532 1.00 22.75 98 ARG A C 1
ATOM 719 O O . ARG A 1 98 ? 20.286 26.903 11.624 1.00 21.34 98 ARG A O 1
ATOM 727 N N . VAL A 1 99 ? 22.387 26.930 12.416 1.00 19.44 99 VAL A N 1
ATOM 728 C CA . VAL A 1 99 ? 22.033 27.792 13.535 1.00 18.53 99 VAL A CA 1
ATOM 729 C C . VAL A 1 99 ? 23.165 28.757 13.856 1.00 18.62 99 VAL A C 1
ATOM 730 O O . VAL A 1 99 ? 24.346 28.397 13.819 1.00 16.34 99 VAL A O 1
ATOM 734 N N . VAL A 1 100 ? 22.789 29.992 14.159 1.00 17.61 100 VAL A N 1
ATOM 735 C CA . VAL A 1 100 ? 23.751 31.031 14.479 1.00 18.95 100 VAL A CA 1
ATOM 736 C C . VAL A 1 100 ? 23.345 31.764 15.752 1.00 19.12 100 VAL A C 1
ATOM 737 O O . VAL A 1 100 ? 22.157 31.964 16.012 1.00 17.93 100 VAL A O 1
ATOM 741 N N . GLU A 1 101 ? 24.339 32.147 16.547 1.00 18.55 101 GLU A N 1
ATOM 742 C CA . GLU A 1 101 ? 24.090 32.902 17.764 1.00 16.45 101 GLU A CA 1
ATOM 743 C C . GLU A 1 101 ? 24.633 34.296 17.497 1.00 18.37 101 GLU A C 1
ATOM 744 O O . GLU A 1 101 ? 25.842 34.474 17.309 1.00 17.76 101 GLU A O 1
ATOM 750 N N . THR A 1 102 ? 23.745 35.281 17.444 1.00 16.36 102 THR A N 1
ATOM 751 C CA . THR A 1 102 ? 24.179 36.649 17.213 1.00 17.52 102 THR A CA 1
ATOM 752 C C . THR A 1 102 ? 24.217 37.362 18.553 1.00 18.15 102 THR A C 1
ATOM 753 O O . THR A 1 102 ? 23.519 36.980 19.498 1.00 17.26 102 THR A O 1
ATOM 757 N N . ALA A 1 103 ? 25.051 38.388 18.632 1.00 18.74 103 ALA A N 1
ATOM 758 C CA . ALA A 1 103 ? 25.197 39.165 19.848 1.00 22.71 103 ALA A CA 1
ATOM 759 C C . ALA A 1 103 ? 25.712 40.537 19.454 1.00 25.38 103 ALA A C 1
ATOM 760 O O . ALA A 1 103 ? 26.392 40.683 18.438 1.00 26.68 103 ALA A O 1
ATOM 762 N N . GLY A 1 104 ? 25.386 41.542 20.258 1.00 28.69 104 GLY A N 1
ATOM 763 C CA . GLY A 1 104 ? 25.831 42.889 19.958 1.00 33.23 104 GLY A CA 1
ATOM 764 C C . GLY A 1 104 ? 24.670 43.792 19.599 1.00 36.42 104 GLY A C 1
ATOM 765 O O . GLY A 1 104 ? 23.510 43.380 19.651 1.00 36.96 104 GLY A O 1
ATOM 766 N N . ASN A 1 105 ? 24.980 45.026 19.220 1.00 39.14 105 ASN A N 1
ATOM 767 C CA . ASN A 1 105 ? 23.948 45.991 18.870 1.00 42.16 105 ASN A CA 1
ATOM 768 C C . ASN A 1 105 ? 23.573 45.950 17.392 1.00 42.87 105 ASN A C 1
ATOM 769 O O . ASN A 1 105 ? 24.397 45.615 16.539 1.00 43.94 105 ASN A O 1
ATOM 774 N N . ASP A 1 106 ? 22.318 46.287 17.106 1.00 43.02 106 ASP A N 1
ATOM 775 C CA . ASP A 1 106 ? 21.796 46.318 15.742 1.00 43.43 106 ASP A CA 1
ATOM 776 C C . ASP A 1 106 ? 22.046 45.034 14.950 1.00 41.59 106 ASP A C 1
ATOM 777 O O . ASP A 1 106 ? 22.724 45.054 13.924 1.00 41.86 106 ASP A O 1
ATOM 782 N N . PRO A 1 107 ? 21.489 43.901 15.412 1.00 40.16 107 PRO A N 1
ATOM 783 C CA . PRO A 1 107 ? 21.661 42.613 14.733 1.00 38.75 107 PRO A CA 1
ATOM 784 C C . PRO A 1 107 ? 20.679 42.424 13.575 1.00 37.72 107 PRO A C 1
ATOM 785 O O . PRO A 1 107 ? 20.858 41.542 12.733 1.00 36.97 107 PRO A O 1
ATOM 789 N N . GLY A 1 108 ? 19.647 43.264 13.552 1.00 36.81 108 GLY A N 1
ATOM 790 C CA . GLY A 1 108 ? 18.617 43.198 12.527 1.00 35.48 108 GLY A CA 1
ATOM 791 C C . GLY A 1 108 ? 19.039 42.780 11.131 1.00 35.56 108 GLY A C 1
ATOM 792 O O . GLY A 1 108 ? 18.544 41.787 10.598 1.00 34.18 108 GLY A O 1
ATOM 793 N N . GLU A 1 109 ? 19.947 43.542 10.531 1.00 36.39 109 GLU A N 1
ATOM 794 C CA . GLU A 1 109 ? 20.421 43.246 9.184 1.00 37.73 109 GLU A CA 1
ATOM 795 C C . GLU A 1 109 ? 20.874 41.796 9.014 1.00 36.56 109 GLU A C 1
ATOM 796 O O . GLU A 1 109 ? 20.509 41.134 8.043 1.00 34.80 109 GLU A O 1
ATOM 802 N N . HIS A 1 110 ? 21.669 41.308 9.961 1.00 35.14 110 HIS A N 1
ATOM 803 C CA . HIS A 1 110 ? 22.181 39.943 9.899 1.00 34.20 110 HIS A CA 1
ATOM 804 C C . HIS A 1 110 ? 21.100 38.896 10.138 1.00 32.65 110 HIS A C 1
ATOM 805 O O . HIS A 1 110 ? 21.056 37.872 9.456 1.00 31.39 110 HIS A O 1
ATOM 812 N N . ILE A 1 111 ? 20.230 39.153 11.108 1.00 31.80 111 ILE A N 1
ATOM 813 C CA . ILE A 1 111 ? 19.150 38.226 11.422 1.00 31.43 111 ILE A CA 1
ATOM 814 C C . ILE A 1 111 ? 18.271 37.971 10.195 1.00 30.76 111 ILE A C 1
ATOM 815 O O . ILE A 1 111 ? 17.953 36.827 9.875 1.00 29.90 111 ILE A O 1
ATOM 820 N N . ALA A 1 112 ? 17.887 39.042 9.511 1.00 31.07 112 ALA A N 1
ATOM 821 C CA . ALA A 1 112 ? 17.043 38.934 8.323 1.00 31.41 112 ALA A CA 1
ATOM 822 C C . ALA A 1 112 ? 17.711 38.094 7.238 1.00 31.12 112 ALA A C 1
ATOM 823 O O . ALA A 1 112 ? 17.079 37.228 6.631 1.00 30.47 112 ALA A O 1
ATOM 825 N N . GLU A 1 113 ? 18.993 38.350 6.997 1.00 31.58 113 GLU A N 1
ATOM 826 C CA . GLU A 1 113 ? 19.728 37.608 5.981 1.00 30.68 113 GLU A CA 1
ATOM 827 C C . GLU A 1 113 ? 19.748 36.125 6.332 1.00 29.45 113 GLU A C 1
ATOM 828 O O . GLU A 1 113 ? 19.450 35.278 5.491 1.00 28.08 113 GLU A O 1
ATOM 834 N N . PHE A 1 114 ? 20.099 35.806 7.575 1.00 27.94 114 PHE A N 1
ATOM 835 C CA . PHE A 1 114 ? 20.129 34.410 8.002 1.00 27.06 114 PHE A CA 1
ATOM 836 C C . PHE A 1 114 ? 18.754 33.770 7.814 1.00 27.86 114 PHE A C 1
ATOM 837 O O . PHE A 1 114 ? 18.644 32.641 7.331 1.00 27.01 114 PHE A O 1
ATOM 845 N N . ARG A 1 115 ? 17.706 34.495 8.191 1.00 29.83 115 ARG A N 1
ATOM 846 C CA . ARG A 1 115 ? 16.344 33.987 8.054 1.00 33.08 115 ARG A CA 1
ATOM 847 C C . ARG A 1 115 ? 16.007 33.653 6.600 1.00 33.43 115 ARG A C 1
ATOM 848 O O . ARG A 1 115 ? 15.408 32.615 6.318 1.00 34.01 115 ARG A O 1
ATOM 856 N N . ARG A 1 116 ? 16.398 34.530 5.681 1.00 34.71 116 ARG A N 1
ATOM 857 C CA . ARG A 1 116 ? 16.131 34.312 4.262 1.00 34.74 116 ARG A CA 1
ATOM 858 C C . ARG A 1 116 ? 16.706 32.995 3.757 1.00 32.87 116 ARG A C 1
ATOM 859 O O . ARG A 1 116 ? 16.188 32.415 2.803 1.00 33.26 116 ARG A O 1
ATOM 867 N N . HIS A 1 117 ? 17.775 32.519 4.390 1.00 30.83 117 HIS A N 1
ATOM 868 C CA . HIS A 1 117 ? 18.400 31.275 3.957 1.00 28.94 117 HIS A CA 1
ATOM 869 C C . HIS A 1 117 ? 18.103 30.069 4.831 1.00 27.54 117 HIS A C 1
ATOM 870 O O . HIS A 1 117 ? 18.805 29.063 4.771 1.00 27.87 117 HIS A O 1
ATOM 877 N N . GLY A 1 118 ? 17.057 30.169 5.642 1.00 26.90 118 GLY A N 1
ATOM 878 C CA . GLY A 1 118 ? 16.688 29.056 6.497 1.00 26.20 118 GLY A CA 1
ATOM 879 C C . GLY A 1 118 ? 17.628 28.772 7.655 1.00 24.68 118 GLY A C 1
ATOM 880 O O . GLY A 1 118 ? 17.625 27.667 8.193 1.00 25.96 118 GLY A O 1
ATOM 881 N N . VAL A 1 119 ? 18.441 29.750 8.040 1.00 22.36 119 VAL A N 1
ATOM 882 C CA . VAL A 1 119 ? 19.354 29.559 9.165 1.00 21.45 119 VAL A CA 1
ATOM 883 C C . VAL A 1 119 ? 18.670 30.091 10.424 1.00 18.98 119 VAL A C 1
ATOM 884 O O . VAL A 1 119 ? 18.287 31.258 10.478 1.00 20.13 119 VAL A O 1
ATOM 888 N N . LYS A 1 120 ? 18.497 29.233 11.423 1.00 19.17 120 LYS A N 1
ATOM 889 C CA . LYS A 1 120 ? 17.862 29.653 12.669 1.00 19.00 120 LYS A CA 1
ATOM 890 C C . LYS A 1 120 ? 18.775 30.619 13.405 1.00 19.55 120 LYS A C 1
ATOM 891 O O . LYS A 1 120 ? 19.999 30.552 13.272 1.00 19.62 120 LYS A O 1
ATOM 897 N N . VAL A 1 121 ? 18.178 31.521 14.176 1.00 17.79 121 VAL A N 1
ATOM 898 C CA . VAL A 1 121 ? 18.949 32.509 14.913 1.00 19.14 121 VAL A CA 1
ATOM 899 C C . VAL A 1 121 ? 18.603 32.575 16.396 1.00 19.86 121 VAL A C 1
ATOM 900 O O . VAL A 1 121 ? 17.430 32.602 16.778 1.00 18.64 121 VAL A O 1
ATOM 904 N N . ILE A 1 122 ? 19.647 32.581 17.218 1.00 19.22 122 ILE A N 1
ATOM 905 C CA . ILE A 1 122 ? 19.525 32.702 18.665 1.00 17.38 122 ILE A CA 1
ATOM 906 C C . ILE A 1 122 ? 20.221 34.025 18.956 1.00 18.20 122 ILE A C 1
ATOM 907 O O . ILE A 1 122 ? 21.404 34.181 18.643 1.00 18.27 122 ILE A O 1
ATOM 912 N N . HIS A 1 123 ? 19.501 34.988 19.522 1.00 16.61 123 HIS A N 1
ATOM 913 C CA . HIS A 1 123 ? 20.120 36.270 19.827 1.00 17.30 123 HIS A CA 1
ATOM 914 C C . HIS A 1 123 ? 20.326 36.457 21.321 1.00 17.42 123 HIS A C 1
ATOM 915 O O . HIS A 1 123 ? 19.382 36.352 22.107 1.00 16.63 123 HIS A O 1
ATOM 922 N N . LYS A 1 124 ? 21.568 36.744 21.699 1.00 18.17 124 LYS A N 1
ATOM 923 C CA . LYS A 1 124 ? 21.933 36.951 23.098 1.00 21.16 124 LYS A CA 1
ATOM 924 C C . LYS A 1 124 ? 21.537 38.379 23.475 1.00 21.30 124 LYS A C 1
ATOM 925 O O . LYS A 1 124 ? 21.962 39.332 22.817 1.00 22.78 124 LYS A O 1
ATOM 931 N N . CYS A 1 125 ? 20.720 38.525 24.520 1.00 19.20 125 CYS A N 1
ATOM 932 C CA . CYS A 1 125 ? 20.241 39.843 24.967 1.00 20.63 125 CYS A CA 1
ATOM 933 C C . CYS A 1 125 ? 20.502 40.030 26.456 1.00 18.05 125 CYS A C 1
ATOM 934 O O . CYS A 1 125 ? 20.552 39.058 27.207 1.00 18.66 125 CYS A O 1
ATOM 937 N N . THR A 1 126 ? 20.620 41.284 26.883 1.00 16.54 126 THR A N 1
ATOM 938 C CA . THR A 1 126 ? 20.876 41.597 28.288 1.00 15.42 126 THR A CA 1
ATOM 939 C C . THR A 1 126 ? 19.692 42.275 28.973 1.00 14.65 126 THR A C 1
ATOM 940 O O . THR A 1 126 ? 19.795 42.694 30.124 1.00 15.87 126 THR A O 1
ATOM 944 N N . ALA A 1 127 ? 18.567 42.377 28.274 1.00 13.64 127 ALA A N 1
ATOM 945 C CA . ALA A 1 127 ? 17.384 43.015 28.845 1.00 13.55 127 ALA A CA 1
ATOM 946 C C . ALA A 1 127 ? 16.106 42.535 28.162 1.00 14.83 127 ALA A C 1
ATOM 947 O O . ALA A 1 127 ? 16.125 42.113 27.006 1.00 15.05 127 ALA A O 1
ATOM 949 N N . VAL A 1 128 ? 14.992 42.611 28.881 1.00 14.87 128 VAL A N 1
ATOM 950 C CA . VAL A 1 128 ? 13.718 42.180 28.328 1.00 15.10 128 VAL A CA 1
ATOM 951 C C . VAL A 1 128 ? 13.358 42.962 27.066 1.00 16.04 128 VAL A C 1
ATOM 952 O O . VAL A 1 128 ? 12.915 42.375 26.082 1.00 15.26 128 VAL A O 1
ATOM 956 N N . ARG A 1 129 ? 13.563 44.277 27.089 1.00 17.35 129 ARG A N 1
ATOM 957 C CA . ARG A 1 129 ? 13.246 45.111 25.934 1.00 18.92 129 ARG A CA 1
ATOM 958 C C . ARG A 1 129 ? 14.035 44.692 24.691 1.00 19.76 129 ARG A C 1
ATOM 959 O O . ARG A 1 129 ? 13.522 44.767 23.571 1.00 20.15 129 ARG A O 1
ATOM 967 N N . HIS A 1 130 ? 15.275 44.248 24.882 1.00 18.99 130 HIS A N 1
ATOM 968 C CA . HIS A 1 130 ? 16.094 43.811 23.752 1.00 19.74 130 HIS A CA 1
ATOM 969 C C . HIS A 1 130 ? 15.580 42.477 23.222 1.00 18.15 130 HIS A C 1
ATOM 970 O O . HIS A 1 130 ? 15.487 42.270 22.013 1.00 18.81 130 HIS A O 1
ATOM 977 N N . ALA A 1 131 ? 15.254 41.567 24.136 1.00 16.93 131 ALA A N 1
ATOM 978 C CA . ALA A 1 131 ? 14.748 40.256 23.753 1.00 16.51 131 ALA A CA 1
ATOM 979 C C . ALA A 1 131 ? 13.450 40.404 22.953 1.00 17.08 131 ALA A C 1
ATOM 980 O O . ALA A 1 131 ? 13.226 39.677 21.985 1.00 16.17 131 ALA A O 1
ATOM 982 N N . LEU A 1 132 ? 12.604 41.350 23.356 1.00 14.69 132 LEU A N 1
ATOM 983 C CA . LEU A 1 132 ? 11.337 41.590 22.665 1.00 17.81 132 LEU A CA 1
ATOM 984 C C . LEU A 1 132 ? 11.560 42.142 21.257 1.00 17.45 132 LEU A C 1
ATOM 985 O O . LEU A 1 1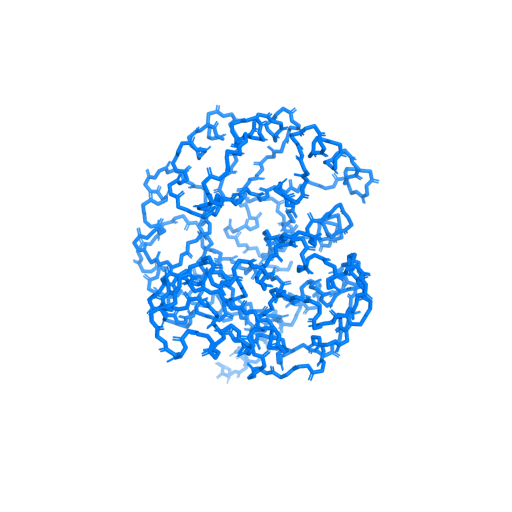32 ? 10.868 41.757 20.317 1.00 16.91 132 LEU A O 1
ATOM 990 N N . LYS A 1 133 ? 12.524 43.045 21.115 1.00 19.31 133 LYS A N 1
ATOM 991 C CA . LYS A 1 133 ? 12.825 43.621 19.811 1.00 20.46 133 LYS A CA 1
ATOM 992 C C . LYS A 1 133 ? 13.329 42.496 18.910 1.00 21.93 133 LYS A C 1
ATOM 993 O O . LYS A 1 133 ? 12.931 42.389 17.746 1.00 23.44 133 LYS A O 1
ATOM 999 N N . ALA A 1 134 ? 14.199 41.652 19.461 1.00 20.87 134 ALA A N 1
ATOM 1000 C CA . ALA A 1 134 ? 14.748 40.520 18.720 1.00 20.38 134 ALA A CA 1
ATOM 1001 C C . ALA A 1 134 ? 13.627 39.568 18.305 1.00 19.83 134 ALA A C 1
ATOM 1002 O O . ALA A 1 134 ? 13.611 39.064 17.180 1.00 18.51 134 ALA A O 1
ATOM 1004 N N . GLU A 1 135 ? 12.685 39.328 19.214 1.00 19.43 135 GLU A N 1
ATOM 1005 C CA . GLU A 1 135 ? 11.569 38.433 18.927 1.00 19.89 135 GLU A CA 1
ATOM 1006 C C . GLU A 1 135 ? 10.707 38.971 17.787 1.00 20.30 135 GLU A C 1
ATOM 1007 O O . GLU A 1 135 ? 10.245 38.209 16.935 1.00 20.96 135 GLU A O 1
ATOM 1013 N N . ARG A 1 136 ? 10.488 40.283 17.782 1.00 20.65 136 ARG A N 1
ATOM 1014 C CA . ARG A 1 136 ? 9.689 40.924 16.745 1.00 23.09 136 ARG A CA 1
ATOM 1015 C C . ARG A 1 136 ? 10.401 40.820 15.398 1.00 25.75 136 ARG A C 1
ATOM 1016 O O . ARG A 1 136 ? 9.760 40.832 14.348 1.00 26.10 136 ARG A O 1
ATOM 1024 N N . LEU A 1 137 ? 11.728 40.715 15.436 1.00 26.82 137 LEU A N 1
ATOM 1025 C CA . LEU A 1 137 ? 12.517 40.593 14.217 1.00 27.45 137 LEU A CA 1
ATOM 1026 C C . LEU A 1 137 ? 12.485 39.162 13.687 1.00 27.83 137 LEU A C 1
ATOM 1027 O O . LEU A 1 137 ? 12.985 38.882 12.595 1.00 28.90 137 LEU A O 1
ATOM 1032 N N . GLY A 1 138 ? 11.910 38.253 14.471 1.00 26.43 138 GLY A N 1
ATOM 1033 C CA . GLY A 1 138 ? 11.790 36.873 14.033 1.00 23.71 138 GLY A CA 1
ATOM 1034 C C . GLY A 1 138 ? 12.832 35.845 14.438 1.00 22.57 138 GLY A C 1
ATOM 1035 O O . GLY A 1 138 ? 12.942 34.803 13.785 1.00 22.42 138 GLY A O 1
ATOM 1036 N N . VAL A 1 139 ? 13.590 36.095 15.500 1.00 20.07 139 VAL A N 1
ATOM 1037 C CA . VAL A 1 139 ? 14.596 35.117 15.915 1.00 17.07 139 VAL A CA 1
ATOM 1038 C C . VAL A 1 139 ? 13.902 33.845 16.379 1.00 16.49 139 VAL A C 1
ATOM 1039 O O . VAL A 1 139 ? 12.723 33.864 16.711 1.00 17.28 139 VAL A O 1
ATOM 1043 N N . ASP A 1 140 ? 14.633 32.738 16.401 1.00 16.94 140 ASP A N 1
ATOM 1044 C CA . ASP A 1 140 ? 14.061 31.467 16.819 1.00 16.42 140 ASP A CA 1
ATOM 1045 C C . ASP A 1 140 ? 14.081 31.285 18.329 1.00 17.17 140 ASP A C 1
ATOM 1046 O O . ASP A 1 140 ? 13.301 30.509 18.889 1.00 15.09 140 ASP A O 1
ATOM 1051 N N . ALA A 1 141 ? 14.985 31.998 18.984 1.00 14.67 141 ALA A N 1
ATOM 1052 C CA . ALA A 1 141 ? 15.096 31.918 20.429 1.00 14.89 141 ALA A CA 1
ATOM 1053 C C . ALA A 1 141 ? 15.953 33.073 20.903 1.00 14.35 141 ALA A C 1
ATOM 1054 O O . ALA A 1 141 ? 16.688 33.677 20.122 1.00 15.83 141 ALA A O 1
ATOM 1056 N N . VAL A 1 142 ? 15.845 33.390 22.183 1.00 13.98 142 VAL A N 1
ATOM 1057 C CA . VAL A 1 142 ? 16.626 34.471 22.752 1.00 15.99 142 VAL A CA 1
ATOM 1058 C C . VAL A 1 142 ? 17.432 33.934 23.926 1.00 14.72 142 VAL A C 1
ATOM 1059 O O . VAL A 1 142 ? 16.950 33.108 24.700 1.00 13.48 142 VAL A O 1
ATOM 1063 N N . SER A 1 143 ? 18.670 34.397 24.037 1.00 15.77 143 SER A N 1
ATOM 1064 C CA . SER A 1 143 ? 19.542 33.988 25.125 1.00 15.53 143 SER A CA 1
ATOM 1065 C C . SER A 1 143 ? 19.567 35.180 26.072 1.00 16.09 143 SER A C 1
ATOM 1066 O O . SER A 1 143 ? 20.068 36.246 25.716 1.00 17.73 143 SER A O 1
ATOM 1069 N N . ILE A 1 144 ? 19.013 35.002 27.268 1.00 15.27 144 ILE A N 1
ATOM 1070 C CA . ILE A 1 144 ? 18.948 36.078 28.259 1.00 15.52 144 ILE A CA 1
ATOM 1071 C C . ILE A 1 144 ? 20.189 36.088 29.149 1.00 15.84 144 ILE A C 1
ATOM 1072 O O . ILE A 1 144 ? 20.328 35.247 30.037 1.00 13.72 144 ILE A O 1
ATOM 1077 N N . ASP A 1 145 ? 21.083 37.042 28.901 1.00 15.62 145 ASP A N 1
ATOM 1078 C CA . ASP A 1 145 ? 22.331 37.178 29.655 1.00 16.02 145 ASP A CA 1
ATOM 1079 C C . ASP A 1 145 ? 22.134 38.031 30.907 1.00 15.15 145 ASP A C 1
ATOM 1080 O O . ASP A 1 145 ? 21.797 39.212 30.811 1.00 14.29 145 ASP A O 1
ATOM 1085 N N . GLY A 1 146 ? 22.361 37.436 32.076 1.00 13.48 146 GLY A N 1
ATOM 1086 C CA . GLY A 1 146 ? 22.199 38.169 33.318 1.00 12.77 146 GLY A CA 1
ATOM 1087 C C . GLY A 1 146 ? 23.481 38.805 33.834 1.00 13.43 146 GLY A C 1
ATOM 1088 O O . GLY A 1 146 ? 24.569 38.555 33.313 1.00 11.59 146 GLY A O 1
ATOM 1089 N N . PHE A 1 147 ? 23.339 39.620 34.877 1.00 11.94 147 PHE A N 1
ATOM 1090 C CA . PHE A 1 147 ? 24.452 40.333 35.507 1.00 11.42 147 PHE A CA 1
ATOM 1091 C C . PHE A 1 147 ? 25.649 39.436 35.857 1.00 12.48 147 PHE A C 1
ATOM 1092 O O . PHE A 1 147 ? 26.794 39.895 35.871 1.00 11.80 147 PHE A O 1
ATOM 1100 N N . GLU A 1 148 ? 25.381 38.162 36.134 1.00 10.96 148 GLU A N 1
ATOM 1101 C CA . GLU A 1 148 ? 26.425 37.203 36.501 1.00 10.96 148 GLU A CA 1
ATOM 1102 C C . GLU A 1 148 ? 27.415 36.852 35.389 1.00 11.09 148 GLU A C 1
ATOM 1103 O O . GLU A 1 148 ? 28.549 36.441 35.663 1.00 11.14 148 GLU A O 1
ATOM 1109 N N . CYS A 1 149 ? 26.978 37.005 34.143 1.00 9.88 149 CYS A N 1
ATOM 1110 C CA . CYS A 1 149 ? 27.771 36.608 32.981 1.00 10.64 149 CYS A CA 1
ATOM 1111 C C . CYS A 1 149 ? 29.172 37.157 32.737 1.00 11.90 149 CYS A C 1
ATOM 1112 O O . CYS A 1 149 ? 29.491 38.297 33.069 1.00 9.79 149 CYS A O 1
ATOM 1115 N N . ALA A 1 150 ? 30.001 36.312 32.131 1.00 11.68 150 ALA A N 1
ATOM 1116 C CA . ALA A 1 150 ? 31.340 36.714 31.736 1.00 13.28 150 ALA A CA 1
ATOM 1117 C C . ALA A 1 150 ? 30.989 37.520 30.490 1.00 14.74 150 ALA A C 1
ATOM 1118 O O . ALA A 1 150 ? 29.959 37.253 29.868 1.00 13.08 150 ALA A O 1
ATOM 1120 N N . GLY A 1 151 ? 31.805 38.508 30.132 1.00 14.51 151 GLY A N 1
ATOM 1121 C CA . GLY A 1 151 ? 31.503 39.291 28.943 1.00 16.10 151 GLY A CA 1
ATOM 1122 C C . GLY A 1 151 ? 30.707 40.561 29.202 1.00 17.17 151 GLY A C 1
ATOM 1123 O O . GLY A 1 151 ? 30.851 41.176 30.256 1.00 17.49 151 GLY A O 1
ATOM 1124 N N . HIS A 1 152 ? 29.863 40.949 28.245 1.00 16.70 152 HIS A N 1
ATOM 1125 C CA . HIS A 1 152 ? 29.065 42.173 28.361 1.00 17.61 152 HIS A CA 1
ATOM 1126 C C . HIS A 1 152 ? 27.639 41.964 28.865 1.00 16.65 152 HIS A C 1
ATOM 1127 O O . HIS A 1 152 ? 26.773 41.488 28.131 1.00 17.43 152 HIS A O 1
ATOM 1134 N N . PRO A 1 153 ? 27.375 42.340 30.126 1.00 15.60 153 PRO A N 1
ATOM 1135 C CA . PRO A 1 153 ? 26.055 42.199 30.747 1.00 14.62 153 PRO A CA 1
ATOM 1136 C C . PRO A 1 153 ? 25.136 43.406 30.525 1.00 14.40 153 PRO A C 1
ATOM 1137 O O . PRO A 1 153 ? 23.989 43.408 30.969 1.00 14.40 153 PRO A O 1
ATOM 1141 N N . GLY A 1 154 ? 25.637 44.428 29.841 1.00 14.98 154 GLY A N 1
ATOM 1142 C CA . GLY A 1 154 ? 24.837 45.621 29.627 1.00 14.84 154 GLY A CA 1
ATOM 1143 C C . GLY A 1 154 ? 24.987 46.526 30.838 1.00 13.88 154 GLY A C 1
ATOM 1144 O O . GLY A 1 154 ? 25.852 46.286 31.680 1.00 13.69 154 GLY A O 1
ATOM 1145 N N . GLU A 1 155 ? 24.140 47.544 30.956 1.00 14.74 155 GLU A N 1
ATOM 1146 C CA . GLU A 1 155 ? 24.248 48.479 32.073 1.00 15.07 155 GLU A CA 1
ATOM 1147 C C . GLU A 1 155 ? 23.082 48.493 33.070 1.00 15.89 155 GLU A C 1
ATOM 1148 O O . GLU A 1 155 ? 23.055 49.337 33.966 1.00 14.80 155 GLU A O 1
ATOM 1154 N N . ASP A 1 156 ? 22.128 47.574 32.935 1.00 14.67 156 ASP A N 1
ATOM 1155 C CA . ASP A 1 156 ? 20.985 47.565 33.855 1.00 15.02 156 ASP A CA 1
ATOM 1156 C C . ASP A 1 156 ? 21.272 46.875 35.189 1.00 13.50 156 ASP A C 1
ATOM 1157 O O . ASP A 1 156 ? 20.604 47.142 36.186 1.00 12.67 156 ASP A O 1
ATOM 1162 N N . ASP A 1 157 ? 22.259 45.985 35.197 1.00 12.78 157 ASP A N 1
ATOM 1163 C CA . ASP A 1 157 ? 22.643 45.256 36.402 1.00 11.08 157 ASP A CA 1
ATOM 1164 C C . ASP A 1 157 ?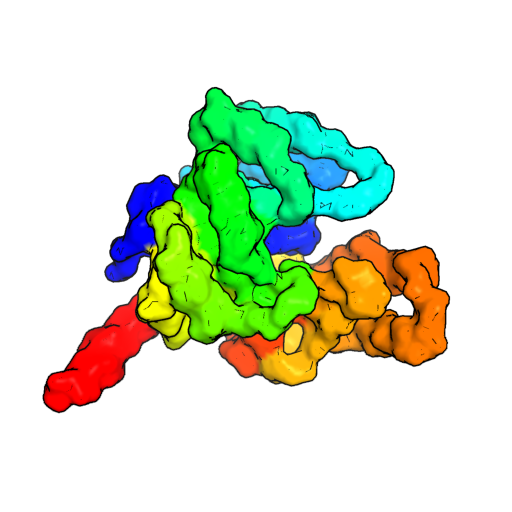 21.493 44.457 37.018 1.00 11.69 157 ASP A C 1
ATOM 1165 O O . ASP A 1 157 ? 21.161 44.617 38.198 1.00 11.92 157 ASP A O 1
ATOM 1170 N N . ILE A 1 158 ? 20.884 43.592 36.212 1.00 11.06 158 ILE A N 1
ATOM 1171 C CA . ILE A 1 158 ? 19.792 42.750 36.690 1.00 10.72 158 ILE A CA 1
ATOM 1172 C C . ILE A 1 158 ? 20.240 41.289 36.621 1.00 9.74 158 ILE A C 1
ATOM 1173 O O . ILE A 1 158 ? 20.490 40.767 35.534 1.00 11.64 158 ILE A O 1
ATOM 1178 N N . PRO A 1 159 ? 20.370 40.618 37.779 1.00 9.52 159 PRO A N 1
ATOM 1179 C CA . PRO A 1 159 ? 20.792 39.212 37.807 1.00 10.65 159 PRO A CA 1
ATOM 1180 C C . PRO A 1 159 ? 19.719 38.286 37.239 1.00 10.95 159 PRO A C 1
ATOM 1181 O O . PRO A 1 159 ? 18.547 38.659 37.162 1.00 9.48 159 PRO A O 1
ATOM 1185 N N . GLY A 1 160 ? 20.129 37.075 36.874 1.00 10.61 160 GLY A N 1
ATOM 1186 C CA . GLY A 1 160 ? 19.214 36.106 36.298 1.00 11.21 160 GLY A CA 1
ATOM 1187 C C . GLY A 1 160 ? 18.001 35.725 37.126 1.00 11.55 160 GLY A C 1
ATOM 1188 O O . GLY A 1 160 ? 16.946 35.417 36.572 1.00 10.83 160 GLY A O 1
ATOM 1189 N N . LEU A 1 161 ? 18.141 35.727 38.448 1.00 11.39 161 LEU A N 1
ATOM 1190 C CA . LEU A 1 161 ? 17.033 35.356 39.321 1.00 11.61 161 LEU A CA 1
ATOM 1191 C C . LEU A 1 161 ? 15.797 36.214 39.058 1.00 11.83 161 LEU A C 1
ATOM 1192 O O . LEU A 1 161 ? 14.668 35.756 39.212 1.00 9.04 161 LEU A O 1
ATOM 1197 N N . VAL A 1 162 ? 16.018 37.467 38.669 1.00 11.42 162 VAL A N 1
ATOM 1198 C CA . VAL A 1 162 ? 14.912 38.379 38.392 1.00 9.76 162 VAL A CA 1
ATOM 1199 C C . VAL A 1 162 ? 14.737 38.616 36.893 1.00 10.44 162 VAL A C 1
ATOM 1200 O O . VAL A 1 162 ? 13.616 38.703 36.397 1.00 10.59 162 VAL A O 1
ATOM 1204 N N . LEU A 1 163 ? 15.844 38.695 36.164 1.00 10.06 163 LEU A N 1
ATOM 1205 C CA . LEU A 1 163 ? 15.775 38.942 34.726 1.00 10.55 163 LEU A CA 1
ATOM 1206 C C . LEU A 1 163 ? 15.087 37.815 33.952 1.00 11.02 163 LEU A C 1
ATOM 1207 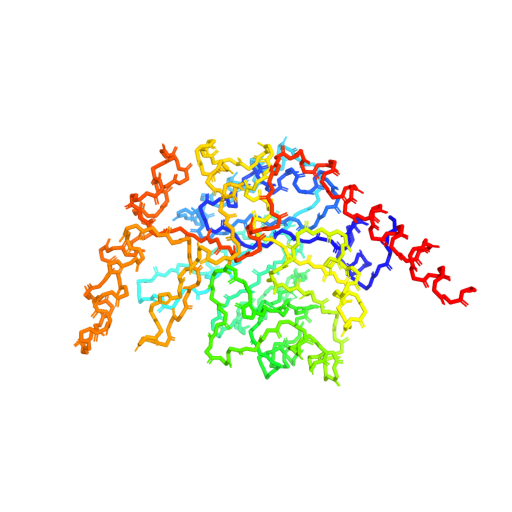O O . LEU A 1 163 ? 14.338 38.071 33.010 1.00 12.58 163 LEU A O 1
ATOM 1212 N N . LEU A 1 164 ? 15.335 36.570 34.349 1.00 10.86 164 LEU A N 1
ATOM 1213 C CA . LEU A 1 164 ? 14.737 35.426 33.663 1.00 11.44 164 LEU A CA 1
ATOM 1214 C C . LEU A 1 164 ? 13.210 35.379 33.793 1.00 11.83 164 LEU A C 1
ATOM 1215 O O . LEU A 1 164 ? 12.504 35.273 32.788 1.00 12.23 164 LEU A O 1
ATOM 1220 N N . PRO A 1 165 ? 12.676 35.441 35.027 1.00 11.27 165 PRO A N 1
ATOM 1221 C CA . PRO A 1 165 ? 11.211 35.403 35.123 1.00 11.73 165 PRO A CA 1
ATOM 1222 C C . PRO A 1 165 ? 10.570 36.638 34.488 1.00 12.54 165 PRO A C 1
ATOM 1223 O O . PRO A 1 165 ? 9.453 36.572 33.966 1.00 12.30 165 PRO A O 1
ATOM 1227 N N . ALA A 1 166 ? 11.284 37.760 34.528 1.00 12.42 166 ALA A N 1
ATOM 1228 C CA . ALA A 1 166 ? 10.787 38.996 33.935 1.00 12.70 166 ALA A CA 1
ATOM 1229 C C . ALA A 1 166 ? 10.667 38.809 32.424 1.00 12.83 166 ALA A C 1
ATOM 1230 O O . ALA A 1 166 ? 9.719 39.287 31.808 1.00 12.76 166 ALA A O 1
ATOM 1232 N N . ALA A 1 167 ? 11.638 38.117 31.833 1.00 12.33 167 ALA A N 1
ATOM 1233 C CA . ALA A 1 167 ? 11.631 37.862 30.397 1.00 12.54 167 ALA A CA 1
ATOM 1234 C C . ALA A 1 167 ? 10.573 36.817 30.049 1.00 12.93 167 ALA A C 1
ATOM 1235 O O . ALA A 1 167 ? 9.851 36.949 29.053 1.00 12.70 167 ALA A O 1
ATOM 1237 N N . ALA A 1 168 ? 10.491 35.775 30.868 1.00 12.03 168 ALA A N 1
ATOM 1238 C CA . ALA A 1 168 ? 9.518 34.708 30.650 1.00 13.29 168 ALA A CA 1
ATOM 1239 C C . ALA A 1 168 ? 8.090 35.251 30.696 1.00 13.92 168 ALA A C 1
ATOM 1240 O O . ALA A 1 168 ? 7.193 34.716 30.040 1.00 12.38 168 ALA A O 1
ATOM 1242 N N . ASN A 1 169 ? 7.888 36.309 31.478 1.00 12.69 169 ASN A N 1
ATOM 1243 C CA . ASN A 1 169 ? 6.578 36.944 31.612 1.00 14.65 169 ASN A CA 1
ATOM 1244 C C . ASN A 1 169 ? 6.113 37.601 30.308 1.00 16.28 169 ASN A C 1
ATOM 1245 O O . ASN A 1 169 ? 4.911 37.784 30.094 1.00 16.08 169 ASN A O 1
ATOM 1250 N N . ARG A 1 170 ? 7.057 37.950 29.437 1.00 15.76 170 ARG A N 1
ATOM 1251 C CA . ARG A 1 170 ? 6.707 38.649 28.203 1.00 18.69 170 ARG A CA 1
ATOM 1252 C C . ARG A 1 170 ? 7.026 37.997 26.864 1.00 18.87 170 ARG A C 1
ATOM 1253 O O . ARG A 1 170 ? 6.334 38.258 25.877 1.00 16.63 170 ARG A O 1
ATOM 1261 N N . LEU A 1 171 ? 8.061 37.160 26.823 1.00 18.77 171 LEU A N 1
ATOM 1262 C CA . LEU A 1 171 ? 8.467 36.495 25.582 1.00 19.49 171 LEU A CA 1
ATOM 1263 C C . LEU A 1 171 ? 7.671 35.230 25.247 1.00 19.07 171 LEU A C 1
ATOM 1264 O O . LEU A 1 171 ? 7.111 34.578 26.131 1.00 19.64 171 LEU A O 1
ATOM 1269 N N . ARG A 1 172 ? 7.631 34.887 23.962 1.00 17.52 172 ARG A N 1
ATOM 1270 C CA . ARG A 1 172 ? 6.929 33.691 23.509 1.00 18.96 172 ARG A CA 1
ATOM 1271 C C . ARG A 1 172 ? 7.890 32.634 22.968 1.00 16.62 172 ARG A C 1
ATOM 1272 O O . ARG A 1 172 ? 7.677 31.445 23.172 1.00 16.35 172 ARG A O 1
ATOM 1280 N N . VAL A 1 173 ? 8.946 33.059 22.277 1.00 16.58 173 VAL A N 1
ATOM 1281 C CA . VAL A 1 173 ? 9.915 32.100 21.739 1.00 16.00 173 VAL A CA 1
ATOM 1282 C C . VAL A 1 173 ? 10.720 31.482 22.884 1.00 16.11 173 VAL A C 1
ATOM 1283 O O . VAL A 1 173 ? 10.783 32.040 23.978 1.00 16.49 173 VAL A O 1
ATOM 1287 N N . PRO A 1 174 ? 11.336 30.313 22.651 1.00 16.66 174 PRO A N 1
ATOM 1288 C CA . PRO A 1 174 ? 12.114 29.707 23.736 1.00 17.78 174 PRO A CA 1
ATOM 1289 C C . PRO A 1 174 ? 13.197 30.622 24.303 1.00 16.76 174 PRO A C 1
ATOM 1290 O O . PRO A 1 174 ? 13.769 31.454 23.594 1.00 16.13 174 PRO A O 1
ATOM 1294 N N . ILE A 1 175 ? 13.455 30.458 25.596 1.00 16.12 175 ILE A N 1
ATOM 1295 C CA . ILE A 1 175 ? 14.440 31.254 26.314 1.00 14.67 175 ILE A CA 1
ATOM 1296 C C . ILE A 1 175 ? 15.625 30.409 26.765 1.00 13.89 175 ILE A C 1
ATOM 1297 O O . ILE A 1 175 ? 15.463 29.299 27.269 1.00 13.75 175 ILE A O 1
ATOM 1302 N N . ILE A 1 176 ? 16.820 30.942 26.573 1.00 12.00 176 ILE A N 1
ATOM 1303 C CA . ILE A 1 176 ? 18.028 30.257 26.999 1.00 12.76 176 ILE A CA 1
ATOM 1304 C C . ILE A 1 176 ? 18.612 31.151 28.093 1.00 11.16 176 ILE A C 1
ATOM 1305 O O . ILE A 1 176 ? 18.847 32.335 27.859 1.00 11.85 176 ILE A O 1
ATOM 1310 N N . ALA A 1 177 ? 18.804 30.596 29.288 1.00 10.39 177 ALA A N 1
ATOM 1311 C CA . ALA A 1 177 ? 19.361 31.355 30.411 1.00 11.37 177 ALA A CA 1
ATOM 1312 C C . ALA A 1 177 ? 20.883 31.399 30.282 1.00 11.06 177 ALA A C 1
ATOM 1313 O O . ALA A 1 177 ? 21.524 30.366 30.073 1.00 12.20 177 ALA A O 1
ATOM 1315 N N . SER A 1 178 ? 21.462 32.586 30.425 1.00 10.66 178 SER A N 1
ATOM 1316 C CA . SER A 1 178 ? 22.906 32.738 30.287 1.00 11.89 178 SER A CA 1
ATOM 1317 C C . SER A 1 178 ? 23.538 33.580 31.396 1.00 11.25 178 SER A C 1
ATOM 1318 O O . SER A 1 178 ? 23.022 34.634 31.769 1.00 12.90 178 SER A O 1
ATOM 1321 N N . GLY A 1 179 ? 24.664 33.101 31.913 1.00 12.17 179 GLY A N 1
ATOM 1322 C CA . GLY A 1 179 ? 25.365 33.810 32.968 1.00 11.83 179 GLY A CA 1
ATOM 1323 C C . GLY A 1 179 ? 25.164 33.235 34.359 1.00 12.11 179 GLY A C 1
ATOM 1324 O O . GLY A 1 179 ? 24.049 33.234 34.881 1.00 10.80 179 GLY A O 1
ATOM 1325 N N . GLY A 1 180 ? 26.245 32.738 34.955 1.00 10.64 180 GLY A N 1
ATOM 1326 C CA . GLY A 1 180 ? 26.176 32.188 36.299 1.00 11.30 180 GLY A CA 1
ATOM 1327 C C . GLY A 1 180 ? 25.791 30.725 36.453 1.00 14.44 180 GLY A C 1
ATOM 1328 O O . GLY A 1 180 ? 25.577 30.266 37.580 1.00 13.36 180 GLY A O 1
ATOM 1329 N N . PHE A 1 181 ? 25.706 29.985 35.349 1.00 13.42 181 PHE A N 1
ATOM 1330 C CA . PHE A 1 181 ? 25.323 28.574 35.416 1.00 12.75 181 PHE A CA 1
ATOM 1331 C C . PHE A 1 181 ? 26.516 27.648 35.236 1.00 14.42 181 PHE A C 1
ATOM 1332 O O . PHE A 1 181 ? 27.372 27.888 34.385 1.00 14.33 181 PHE A O 1
ATOM 1340 N N . ALA A 1 182 ? 26.570 26.585 36.038 1.00 15.25 182 ALA A N 1
ATOM 1341 C CA . ALA A 1 182 ? 27.678 25.639 35.948 1.00 15.62 182 ALA A CA 1
ATOM 1342 C C . ALA A 1 182 ? 27.310 24.180 36.204 1.00 14.67 182 ALA A C 1
ATOM 1343 O O . ALA A 1 182 ? 28.049 23.278 35.805 1.00 13.58 182 ALA A O 1
ATOM 1345 N N . ASP A 1 183 ? 26.185 23.940 36.871 1.00 15.01 183 ASP A N 1
ATOM 1346 C CA . ASP A 1 183 ? 25.793 22.569 37.179 1.00 13.16 183 ASP A CA 1
ATOM 1347 C C . ASP A 1 183 ? 24.295 22.308 37.119 1.00 12.77 183 ASP A C 1
ATOM 1348 O O . ASP A 1 183 ? 23.520 23.150 36.666 1.00 9.63 183 ASP A O 1
ATOM 1353 N N . GLY A 1 184 ? 23.903 21.122 37.582 1.00 12.54 184 GLY A N 1
ATOM 1354 C CA . GLY A 1 184 ? 22.502 20.729 37.579 1.00 12.44 184 GLY A CA 1
ATOM 1355 C C . GLY A 1 184 ? 21.600 21.609 38.424 1.00 12.38 184 GLY A C 1
ATOM 1356 O O . GLY A 1 184 ? 20.415 21.752 38.121 1.00 13.27 184 GLY A O 1
ATOM 1357 N N . ARG A 1 185 ? 22.140 22.177 39.501 1.00 10.76 185 ARG A N 1
ATOM 1358 C CA . ARG A 1 185 ? 21.348 23.061 40.353 1.00 11.93 185 ARG A CA 1
ATOM 1359 C C . ARG A 1 185 ? 20.966 24.291 39.532 1.00 11.75 185 ARG A C 1
ATOM 1360 O O . ARG A 1 185 ? 19.828 24.751 39.573 1.00 13.12 185 ARG A O 1
ATOM 1368 N N . GLY A 1 186 ? 21.929 24.817 38.783 1.00 12.58 186 GLY A N 1
ATOM 1369 C CA . GLY A 1 186 ? 21.659 25.979 37.956 1.00 11.70 186 GLY A CA 1
ATOM 1370 C C . GLY A 1 186 ? 20.650 25.654 36.867 1.00 13.21 186 GLY A C 1
ATOM 1371 O O . GLY A 1 186 ? 19.759 26.453 36.581 1.00 12.02 186 GLY A O 1
ATOM 1372 N N . LEU A 1 187 ? 20.785 24.476 36.259 1.00 11.55 187 LEU A N 1
ATOM 1373 C CA . LEU A 1 187 ? 19.869 24.054 35.199 1.00 13.56 187 LEU A CA 1
ATOM 1374 C C . LEU A 1 187 ? 18.418 24.050 35.690 1.00 12.28 187 LEU A C 1
ATOM 1375 O O . LEU A 1 187 ? 17.536 24.627 35.057 1.00 12.51 187 LEU A O 1
ATOM 1380 N N . VAL A 1 188 ? 18.169 23.388 36.815 1.00 12.62 188 VAL A N 1
ATOM 1381 C CA . VAL A 1 188 ? 16.811 23.319 37.356 1.00 12.93 188 VAL A CA 1
ATOM 1382 C C . VAL A 1 188 ? 16.280 24.716 37.686 1.00 13.05 188 VAL A C 1
ATOM 1383 O O . VAL A 1 188 ? 15.121 25.034 37.405 1.00 12.03 188 VAL A O 1
ATOM 1387 N N . ALA A 1 189 ? 17.124 25.546 38.291 1.00 11.53 189 ALA A N 1
ATOM 1388 C CA . ALA A 1 189 ? 16.718 26.908 38.628 1.00 10.52 189 ALA A CA 1
ATOM 1389 C C . ALA A 1 189 ? 16.306 27.635 37.346 1.00 10.48 189 ALA A C 1
ATOM 1390 O O . ALA A 1 189 ? 15.259 28.284 37.288 1.00 10.70 189 ALA A O 1
ATOM 1392 N N . ALA A 1 190 ? 17.133 27.515 36.314 1.00 10.56 190 ALA A N 1
ATOM 1393 C CA . ALA A 1 190 ? 16.851 28.166 35.041 1.00 10.22 190 ALA A CA 1
ATOM 1394 C C . ALA A 1 190 ? 15.514 27.695 34.478 1.00 10.20 190 ALA A C 1
ATOM 1395 O O . ALA A 1 190 ? 14.687 28.502 34.050 1.00 11.67 190 ALA A O 1
ATOM 1397 N N . LEU A 1 191 ? 15.305 26.385 34.483 1.00 9.49 191 LEU A N 1
ATOM 1398 C CA . LEU A 1 191 ? 14.072 25.809 33.958 1.00 10.21 191 LEU A CA 1
ATOM 1399 C C . LEU A 1 191 ? 12.844 26.257 34.751 1.00 10.32 191 LEU A C 1
ATOM 1400 O O . LEU A 1 191 ? 11.806 26.566 34.174 1.00 11.91 191 LEU A O 1
ATOM 1405 N N . ALA A 1 192 ? 12.972 26.299 36.071 1.00 11.82 192 ALA A N 1
ATOM 1406 C CA . ALA A 1 192 ? 11.866 26.712 36.934 1.00 13.25 192 ALA A CA 1
ATOM 1407 C C . ALA A 1 192 ? 11.506 28.183 36.721 1.00 12.92 192 ALA A C 1
ATOM 1408 O O . ALA A 1 192 ? 10.335 28.565 36.811 1.00 10.99 192 ALA A O 1
ATOM 1410 N N . LEU A 1 193 ? 12.524 28.997 36.444 1.00 12.08 193 LEU A N 1
ATOM 1411 C CA . LEU A 1 193 ? 12.348 30.433 36.227 1.00 14.06 193 LEU A CA 1
ATOM 1412 C C . LEU A 1 193 ? 11.687 30.776 34.895 1.00 13.41 193 LEU A C 1
ATOM 1413 O O . LEU A 1 193 ? 11.283 31.921 34.673 1.00 13.89 193 LEU A O 1
ATOM 1418 N N . GLY A 1 194 ? 11.579 29.794 34.007 1.00 12.46 194 GLY A N 1
ATOM 1419 C CA . GLY A 1 194 ? 10.940 30.049 32.727 1.00 11.97 194 GLY A CA 1
ATOM 1420 C C . GLY A 1 194 ? 11.802 29.804 31.504 1.00 13.67 194 GLY A C 1
ATOM 1421 O O . GLY A 1 194 ? 11.320 29.938 30.374 1.00 12.77 194 GLY A O 1
ATOM 1422 N N . ALA A 1 195 ? 13.069 29.452 31.712 1.00 11.68 195 ALA A N 1
ATOM 1423 C CA . ALA A 1 195 ? 13.975 29.184 30.594 1.00 13.14 195 ALA A CA 1
ATOM 1424 C C . ALA A 1 195 ? 13.825 27.731 30.149 1.00 13.34 195 ALA A C 1
ATOM 1425 O O . ALA A 1 195 ? 13.301 26.902 30.891 1.00 12.63 195 ALA A O 1
ATOM 1427 N N . ASP A 1 196 ? 14.298 27.426 28.944 1.00 12.15 196 ASP A N 1
ATOM 1428 C CA . ASP A 1 196 ? 14.202 26.072 28.402 1.00 13.87 196 ASP A CA 1
ATOM 1429 C C . ASP A 1 196 ? 15.578 25.428 28.227 1.00 13.96 196 ASP A C 1
ATOM 1430 O O . ASP A 1 196 ? 15.694 24.296 27.751 1.00 13.71 196 ASP A O 1
ATOM 1435 N N . ALA A 1 197 ? 16.615 26.156 28.631 1.00 11.18 197 ALA A N 1
ATOM 1436 C CA . ALA A 1 197 ? 17.986 25.680 28.525 1.00 12.81 197 ALA A CA 1
ATOM 1437 C C . ALA A 1 197 ? 18.916 26.679 29.194 1.00 14.23 197 ALA A C 1
ATOM 1438 O O . ALA A 1 197 ? 18.488 27.752 29.628 1.00 14.18 197 ALA A O 1
ATOM 1440 N N . ILE A 1 198 ? 20.187 26.312 29.292 1.00 13.14 198 ILE A N 1
ATOM 1441 C CA . ILE A 1 198 ? 21.186 27.198 29.864 1.00 13.31 198 ILE A CA 1
ATOM 1442 C C . ILE A 1 198 ? 22.354 27.298 28.901 1.00 13.27 198 ILE A C 1
ATOM 1443 O O . ILE A 1 198 ? 22.654 26.355 28.164 1.00 13.33 198 ILE A O 1
ATOM 1448 N N . ASN A 1 199 ? 22.988 28.461 28.893 1.00 12.23 199 ASN A N 1
ATOM 1449 C CA . ASN A 1 199 ? 24.161 28.696 28.067 1.00 13.47 199 ASN A CA 1
ATOM 1450 C C . ASN A 1 199 ? 25.293 28.883 29.066 1.00 13.91 199 ASN A C 1
ATOM 1451 O O . ASN A 1 199 ? 25.083 29.467 30.133 1.00 13.53 199 ASN A O 1
ATOM 1456 N N . MET A 1 200 ? 26.479 28.374 28.741 1.00 12.37 200 MET A N 1
ATOM 1457 C CA . MET A 1 200 ? 27.626 28.525 29.631 1.00 13.22 200 MET A CA 1
ATOM 1458 C C . MET A 1 200 ? 28.890 28.889 28.859 1.00 14.00 200 MET A C 1
ATOM 1459 O O . MET A 1 200 ? 29.049 28.523 27.690 1.00 12.66 200 MET A O 1
ATOM 1464 N N . GLY A 1 201 ? 29.782 29.611 29.532 1.00 13.16 201 GLY A N 1
ATOM 1465 C CA . GLY A 1 201 ? 31.044 30.009 28.938 1.00 12.38 201 GLY A CA 1
ATOM 1466 C C . GLY A 1 201 ? 32.180 29.576 29.850 1.00 13.44 201 GLY A C 1
ATOM 1467 O O . GLY A 1 201 ? 32.960 28.694 29.500 1.00 12.58 201 GLY A O 1
ATOM 1468 N N . THR A 1 202 ? 32.253 30.186 31.031 1.00 12.65 202 THR A N 1
ATOM 1469 C CA . THR A 1 202 ? 33.289 29.883 32.024 1.00 11.54 202 THR A CA 1
ATOM 1470 C C . THR A 1 202 ? 33.416 28.382 32.322 1.00 13.46 202 THR A C 1
ATOM 1471 O O . THR A 1 202 ? 34.524 27.845 32.382 1.00 13.59 202 THR A O 1
ATOM 1475 N N . ARG A 1 203 ? 32.284 27.709 32.511 1.00 12.97 203 ARG A N 1
ATOM 1476 C CA . ARG A 1 203 ? 32.280 26.277 32.802 1.00 14.33 203 ARG A CA 1
ATOM 1477 C C . ARG A 1 203 ? 32.997 25.480 31.714 1.00 14.49 203 ARG A C 1
ATOM 1478 O O . ARG A 1 203 ? 33.670 24.487 32.002 1.00 14.96 203 ARG A O 1
ATOM 1486 N N . PHE A 1 204 ? 32.858 25.911 30.463 1.00 15.06 204 PHE A N 1
ATOM 1487 C CA . PHE A 1 204 ? 33.507 25.205 29.365 1.00 14.91 204 PHE A CA 1
ATOM 1488 C C . PHE A 1 204 ? 35.001 25.483 29.281 1.00 15.62 204 PHE A C 1
ATOM 1489 O O . PHE A 1 204 ? 35.746 24.711 28.679 1.00 16.65 204 PHE A O 1
ATOM 1497 N N . LEU A 1 205 ? 35.446 26.581 29.881 1.00 15.46 205 LEU A N 1
ATOM 1498 C CA . LEU A 1 205 ? 36.873 26.880 29.891 1.00 15.96 205 LEU A CA 1
ATOM 1499 C C . LEU A 1 205 ? 37.547 25.787 30.719 1.00 16.25 205 LEU A C 1
ATOM 1500 O O . LEU A 1 205 ? 38.661 25.351 30.421 1.00 14.46 205 LEU A O 1
ATOM 1505 N N . ALA A 1 206 ? 36.847 25.347 31.760 1.00 14.33 206 ALA A N 1
ATOM 1506 C CA . ALA A 1 206 ? 37.359 24.329 32.662 1.00 15.05 206 ALA A CA 1
ATOM 1507 C C . ALA A 1 206 ? 36.966 22.913 32.264 1.00 15.27 206 ALA A C 1
ATOM 1508 O O . ALA A 1 206 ? 36.338 22.188 33.039 1.00 14.00 206 ALA A O 1
ATOM 1510 N N . THR A 1 207 ? 37.327 22.532 31.043 1.00 15.70 207 THR A N 1
ATOM 1511 C CA . THR A 1 207 ? 37.052 21.190 30.543 1.00 16.57 207 THR A CA 1
ATOM 1512 C C . THR A 1 207 ? 38.327 20.704 29.870 1.00 17.49 207 THR A C 1
ATOM 1513 O O . THR A 1 207 ? 39.176 21.507 29.477 1.00 16.44 207 THR A O 1
ATOM 1517 N N . ARG A 1 208 ? 38.461 19.391 29.733 1.00 18.70 208 ARG A N 1
ATOM 1518 C CA . ARG A 1 208 ? 39.654 18.827 29.121 1.00 19.20 208 ARG A CA 1
ATOM 1519 C C . ARG A 1 208 ? 39.882 19.273 27.678 1.00 17.97 208 ARG A C 1
ATOM 1520 O O . ARG A 1 208 ? 41.004 19.604 27.303 1.00 17.83 208 ARG A O 1
ATOM 1528 N N . GLU A 1 209 ? 38.822 19.302 26.875 1.00 17.71 209 GLU A N 1
ATOM 1529 C CA . GLU A 1 209 ? 38.964 19.677 25.470 1.00 17.03 209 GLU A CA 1
ATOM 1530 C C . GLU A 1 209 ? 39.176 21.154 25.155 1.00 17.78 209 GLU A C 1
ATOM 1531 O O . GLU A 1 209 ? 39.660 21.481 24.071 1.00 17.51 209 GLU A O 1
ATOM 1537 N N . CYS A 1 210 ? 38.821 22.052 26.072 1.00 16.08 210 CYS A N 1
ATOM 1538 C CA . CYS A 1 210 ? 39.010 23.472 25.798 1.00 17.11 210 CYS A CA 1
ATOM 1539 C C . CYS A 1 210 ? 40.475 23.700 25.435 1.00 19.44 210 CYS A C 1
ATOM 1540 O O . CYS A 1 210 ? 41.376 23.421 26.231 1.00 19.16 210 CYS A O 1
ATOM 1543 N N . PRO A 1 211 ? 40.729 24.209 24.219 1.00 20.28 211 PRO A N 1
ATOM 1544 C CA . PRO A 1 211 ? 42.077 24.476 23.710 1.00 21.60 211 PRO A CA 1
ATOM 1545 C C . PRO A 1 211 ? 42.820 25.674 24.291 1.00 21.94 211 PRO A C 1
ATOM 1546 O O . PRO A 1 211 ? 43.247 26.562 23.552 1.00 24.08 211 PRO A O 1
ATOM 1550 N N . ILE A 1 212 ? 42.977 25.702 25.610 1.00 21.01 212 ILE A N 1
ATOM 1551 C CA . ILE A 1 212 ? 43.701 26.790 26.253 1.00 19.29 212 ILE A CA 1
ATOM 1552 C C . ILE A 1 212 ? 44.754 26.219 27.198 1.00 19.29 212 ILE A C 1
ATOM 1553 O O . ILE A 1 212 ? 44.714 25.038 27.554 1.00 17.25 212 ILE A O 1
ATOM 1558 N N . HIS A 1 213 ? 45.693 27.069 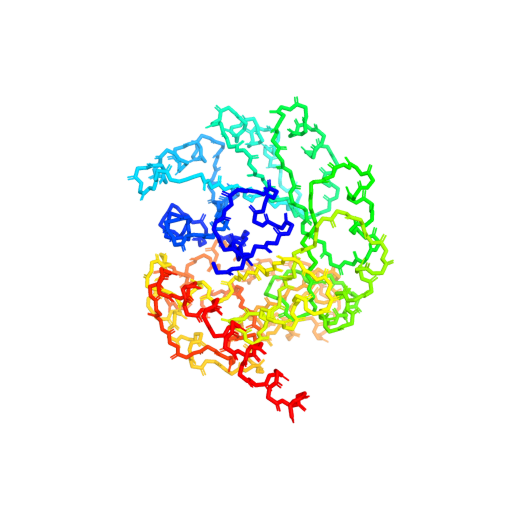27.595 1.00 18.97 213 HIS A N 1
ATOM 1559 C CA . HIS A 1 213 ? 46.785 26.675 28.476 1.00 19.19 213 HIS A CA 1
ATOM 1560 C C . HIS A 1 213 ? 46.266 26.152 29.811 1.00 19.92 213 HIS A C 1
ATOM 1561 O O . HIS A 1 213 ? 45.330 26.706 30.387 1.00 19.61 213 HIS A O 1
ATOM 1568 N N . PRO A 1 214 ? 46.868 25.066 30.319 1.00 20.73 214 PRO A N 1
ATOM 1569 C CA . PRO A 1 214 ? 46.451 24.478 31.595 1.00 20.30 214 PRO A CA 1
ATOM 1570 C C . PRO A 1 214 ? 46.474 25.445 32.778 1.00 19.89 214 PRO A C 1
ATOM 1571 O O . PRO A 1 214 ? 45.741 25.254 33.747 1.00 19.86 214 PRO A O 1
ATOM 1575 N N . ALA A 1 215 ? 47.306 26.479 32.700 1.00 18.56 215 ALA A N 1
ATOM 1576 C CA . ALA A 1 215 ? 47.398 27.452 33.785 1.00 20.22 215 ALA A CA 1
ATOM 1577 C C . ALA A 1 215 ? 46.126 28.289 33.892 1.00 19.73 215 ALA A C 1
ATOM 1578 O O . ALA A 1 215 ? 45.792 28.789 34.966 1.00 20.06 215 ALA A O 1
ATOM 1580 N N . VAL A 1 216 ? 45.421 28.449 32.776 1.00 19.72 216 VAL A N 1
ATOM 1581 C CA . VAL A 1 216 ? 44.183 29.223 32.777 1.00 19.33 216 VAL A CA 1
ATOM 1582 C C . VAL A 1 216 ? 43.098 28.394 33.448 1.00 19.19 216 VAL A C 1
ATOM 1583 O O . VAL A 1 216 ? 42.328 28.902 34.264 1.00 18.19 216 VAL A O 1
ATOM 1587 N N . LYS A 1 217 ? 43.046 27.109 33.104 1.00 17.80 217 LYS A N 1
ATOM 1588 C CA . LYS A 1 217 ? 42.059 26.208 33.684 1.00 18.13 217 LYS A CA 1
ATOM 1589 C C . LYS A 1 217 ? 42.287 26.120 35.191 1.00 18.47 217 LYS A C 1
ATOM 1590 O O . LYS A 1 217 ? 41.337 26.039 35.968 1.00 18.29 217 LYS A O 1
ATOM 1596 N N . ALA A 1 218 ? 43.551 26.151 35.600 1.00 17.03 218 ALA A N 1
ATOM 1597 C CA . ALA A 1 218 ? 43.890 26.086 37.017 1.00 16.72 218 ALA A CA 1
ATOM 1598 C C . ALA A 1 218 ? 43.444 27.359 37.742 1.00 16.05 218 ALA A C 1
ATOM 1599 O O . ALA A 1 218 ? 43.002 27.306 38.889 1.00 16.77 218 ALA A O 1
ATOM 1601 N N . ALA A 1 219 ? 43.562 28.498 37.066 1.00 15.53 219 ALA A N 1
ATOM 1602 C CA . ALA A 1 219 ? 43.176 29.781 37.644 1.00 16.64 219 ALA A CA 1
ATOM 1603 C C . ALA A 1 219 ? 41.674 29.824 37.911 1.00 16.41 219 ALA A C 1
ATOM 1604 O O . ALA A 1 219 ? 41.228 30.346 38.931 1.00 16.67 219 ALA A O 1
ATOM 1606 N N . ILE A 1 220 ? 40.899 29.276 36.984 1.00 16.21 220 ILE A N 1
ATOM 1607 C CA . ILE A 1 220 ? 39.449 29.239 37.126 1.00 14.72 220 ILE A CA 1
ATOM 1608 C C . ILE A 1 220 ? 39.073 28.358 38.314 1.00 15.29 220 ILE A C 1
ATOM 1609 O O . ILE A 1 220 ? 38.213 28.712 39.119 1.00 14.40 220 ILE A O 1
ATOM 1614 N N . ARG A 1 221 ? 39.728 27.210 38.434 1.00 16.54 2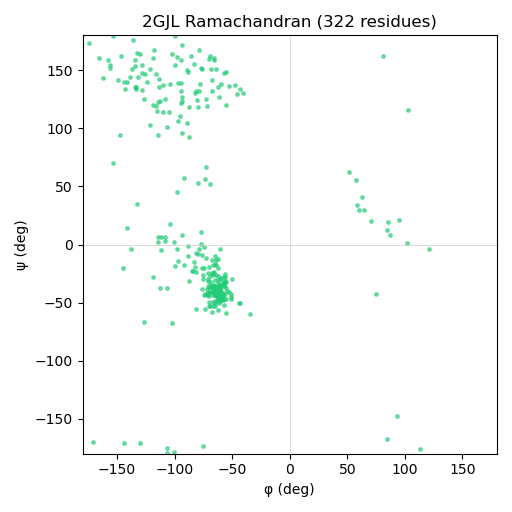21 ARG A N 1
ATOM 1615 C CA . ARG A 1 221 ? 39.438 26.315 39.548 1.00 17.64 221 ARG A CA 1
ATOM 1616 C C . ARG A 1 221 ? 39.763 26.976 40.885 1.00 15.28 221 ARG A C 1
ATOM 1617 O O . ARG A 1 221 ? 38.983 26.895 41.829 1.00 14.52 221 ARG A O 1
ATOM 1625 N N . ALA A 1 222 ? 40.909 27.643 40.956 1.00 15.81 222 ALA A N 1
ATOM 1626 C CA . ALA A 1 222 ? 41.334 28.299 42.189 1.00 16.32 222 ALA A CA 1
ATOM 1627 C C . ALA A 1 222 ? 40.511 29.535 42.548 1.00 16.09 222 ALA A C 1
ATOM 1628 O O . ALA A 1 222 ? 40.345 29.851 43.726 1.00 16.34 222 ALA A O 1
ATOM 1630 N N . ALA A 1 223 ? 39.990 30.226 41.538 1.00 14.16 223 ALA A N 1
ATOM 1631 C CA . ALA A 1 223 ? 39.212 31.447 41.762 1.00 14.06 223 ALA A CA 1
ATOM 1632 C C . ALA A 1 223 ? 37.866 31.243 42.462 1.00 14.61 223 ALA A C 1
ATOM 1633 O O . ALA A 1 223 ? 37.165 30.262 42.204 1.00 14.64 223 ALA A O 1
ATOM 1635 N N . ASP A 1 224 ? 37.509 32.167 43.357 1.00 15.45 224 ASP A N 1
ATOM 1636 C CA . ASP A 1 224 ? 36.217 32.084 44.031 1.00 15.23 224 ASP A CA 1
ATOM 1637 C C . ASP A 1 224 ? 35.256 33.038 43.319 1.00 16.18 224 ASP A C 1
ATOM 1638 O O . ASP A 1 224 ? 35.646 33.721 42.366 1.00 15.23 224 ASP A O 1
ATOM 1643 N N . GLU A 1 225 ? 34.010 33.095 43.778 1.00 16.53 225 GLU A N 1
ATOM 1644 C CA . GLU A 1 225 ? 33.003 33.937 43.134 1.00 17.44 225 GLU A CA 1
ATOM 1645 C C . GLU A 1 225 ? 33.282 35.442 43.142 1.00 17.69 225 GLU A C 1
ATOM 1646 O O . GLU A 1 225 ? 32.722 36.180 42.331 1.00 18.57 225 GLU A O 1
ATOM 1652 N N . ARG A 1 226 ? 34.144 35.898 44.043 1.00 16.98 226 ARG A N 1
ATOM 1653 C CA . ARG A 1 226 ? 34.440 37.326 44.144 1.00 19.50 226 ARG A CA 1
ATOM 1654 C C . ARG A 1 226 ? 35.656 37.776 43.331 1.00 19.40 226 ARG A C 1
ATOM 1655 O O . ARG A 1 226 ? 36.081 38.925 43.447 1.00 21.72 226 ARG A O 1
ATOM 1663 N N . SER A 1 227 ? 36.199 36.893 42.498 1.00 19.05 227 SER A N 1
ATOM 1664 C CA . SER A 1 227 ? 37.398 37.226 41.732 1.00 19.89 227 SER A CA 1
ATOM 1665 C C . SER A 1 227 ? 37.231 37.693 40.291 1.00 18.42 227 SER A C 1
ATOM 1666 O O . SER A 1 227 ? 37.956 37.240 39.404 1.00 16.21 227 SER A O 1
ATOM 1669 N N . THR A 1 228 ? 36.284 38.595 40.053 1.00 15.95 228 THR A N 1
ATOM 1670 C CA . THR A 1 228 ? 36.085 39.133 38.714 1.00 16.26 228 THR A CA 1
ATOM 1671 C C . THR A 1 228 ? 35.933 40.639 38.838 1.00 14.52 228 THR A C 1
ATOM 1672 O O . THR A 1 228 ? 35.537 41.131 39.889 1.00 14.19 228 THR A O 1
ATOM 1676 N N . ASP A 1 229 ? 36.273 41.368 37.780 1.00 15.56 229 ASP A N 1
ATOM 1677 C CA . ASP A 1 229 ? 36.145 42.823 37.776 1.00 14.78 229 ASP A CA 1
ATOM 1678 C C . ASP A 1 229 ? 35.227 43.262 36.638 1.00 15.45 229 ASP A C 1
ATOM 1679 O O . ASP A 1 229 ? 35.130 42.589 35.609 1.00 14.38 229 ASP A O 1
ATOM 1684 N N . LEU A 1 230 ? 34.551 44.388 36.836 1.00 14.54 230 LEU A N 1
ATOM 1685 C CA . LEU A 1 230 ? 33.679 44.955 35.812 1.00 14.96 230 LEU A CA 1
ATOM 1686 C C . LEU A 1 230 ? 34.425 46.169 35.268 1.00 15.53 230 LEU A C 1
ATOM 1687 O O . LEU A 1 230 ? 34.449 47.229 35.896 1.00 14.62 230 LEU A O 1
ATOM 1692 N N . ILE A 1 231 ? 35.050 46.009 34.110 1.00 15.74 231 ILE A N 1
ATOM 1693 C CA . ILE A 1 231 ? 35.799 47.106 33.524 1.00 18.10 231 ILE A CA 1
ATOM 1694 C C . ILE A 1 231 ? 34.979 47.907 32.519 1.00 19.03 231 ILE A C 1
ATOM 1695 O O . ILE A 1 231 ? 33.973 47.429 31.981 1.00 16.26 231 ILE A O 1
ATOM 1700 N N . MET A 1 232 ? 35.418 49.141 32.293 1.00 19.55 232 MET A N 1
ATOM 1701 C CA . MET A 1 232 ? 34.780 50.056 31.355 1.00 19.50 232 MET A CA 1
ATOM 1702 C C . MET A 1 232 ? 33.356 50.466 31.722 1.00 20.25 232 MET A C 1
ATOM 1703 O O . MET A 1 232 ? 32.541 50.764 30.847 1.00 20.92 232 MET A O 1
ATOM 1708 N N . ARG A 1 233 ? 33.057 50.494 33.017 1.00 19.15 233 ARG A N 1
ATOM 1709 C CA . ARG A 1 233 ? 31.731 50.901 33.461 1.00 20.35 233 ARG A CA 1
ATOM 1710 C C . ARG A 1 233 ? 31.564 52.390 33.174 1.00 22.66 233 ARG A C 1
ATOM 1711 O O . ARG A 1 233 ? 30.478 52.846 32.811 1.00 22.74 233 ARG A O 1
ATOM 1719 N N . SER A 1 234 ? 32.650 53.141 33.338 1.00 24.12 234 SER A N 1
ATOM 1720 C CA . SER A 1 234 ? 32.632 54.584 33.112 1.00 25.80 234 SER A CA 1
ATOM 1721 C C . SER A 1 234 ? 32.433 54.919 31.639 1.00 26.72 234 SER A C 1
ATOM 1722 O O . SER A 1 234 ? 32.153 56.064 31.293 1.00 28.14 234 SER A O 1
ATOM 1725 N N . LEU A 1 235 ? 32.575 53.919 30.776 1.00 27.47 235 LEU A N 1
ATOM 1726 C CA . LEU A 1 235 ? 32.404 54.120 29.341 1.00 28.32 235 LEU A CA 1
ATOM 1727 C C . LEU A 1 235 ? 31.114 53.482 28.824 1.00 28.69 235 LEU A C 1
ATOM 1728 O O . LEU A 1 235 ? 30.866 53.459 27.617 1.00 28.15 235 LEU A O 1
ATOM 1733 N N . ARG A 1 236 ? 30.295 52.966 29.735 1.00 28.65 236 ARG A N 1
ATOM 1734 C CA . ARG A 1 236 ? 29.039 52.331 29.350 1.00 27.64 236 ARG A CA 1
ATOM 1735 C C . ARG A 1 236 ? 29.328 51.171 28.401 1.00 26.67 236 ARG A C 1
ATOM 1736 O O . ARG A 1 236 ? 28.549 50.894 27.485 1.00 26.23 236 ARG A O 1
ATOM 1744 N N . ASN A 1 237 ? 30.458 50.505 28.622 1.00 23.43 237 ASN A N 1
ATOM 1745 C CA . ASN A 1 237 ? 30.868 49.367 27.804 1.00 23.00 237 ASN A CA 1
ATOM 1746 C C . ASN A 1 237 ? 31.300 48.252 28.763 1.00 21.48 237 ASN A C 1
ATOM 1747 O O . ASN A 1 237 ? 32.230 47.490 28.490 1.00 18.95 237 ASN A O 1
ATOM 1752 N N . THR A 1 238 ? 30.605 48.179 29.893 1.00 19.49 238 THR A N 1
ATOM 1753 C CA . THR A 1 238 ? 30.883 47.204 30.941 1.00 16.75 238 THR A CA 1
ATOM 1754 C C . THR A 1 238 ? 31.169 45.789 30.456 1.00 15.65 238 THR A C 1
ATOM 1755 O O . THR A 1 238 ? 30.452 45.246 29.610 1.00 16.53 238 THR A O 1
ATOM 1759 N N . ALA A 1 239 ? 32.223 45.197 31.011 1.00 15.68 239 ALA A N 1
ATOM 1760 C CA . ALA A 1 239 ? 32.610 43.829 30.688 1.00 15.92 239 ALA A CA 1
ATOM 1761 C C . ALA A 1 239 ? 33.116 43.164 31.963 1.00 15.77 239 ALA A C 1
ATOM 1762 O O . ALA A 1 239 ? 33.896 43.762 32.713 1.00 16.96 239 ALA A O 1
ATOM 1764 N N . ARG A 1 240 ? 32.664 41.940 32.223 1.00 13.52 240 ARG A N 1
ATOM 1765 C CA . ARG A 1 240 ? 33.114 41.220 33.410 1.00 13.08 240 ARG A CA 1
ATOM 1766 C C . ARG A 1 240 ? 34.288 40.367 32.981 1.00 13.19 240 ARG A C 1
ATOM 1767 O O . ARG A 1 240 ? 34.178 39.549 32.063 1.00 13.64 240 ARG A O 1
ATOM 1775 N N . VAL A 1 241 ? 35.419 40.565 33.645 1.00 12.90 241 VAL A N 1
ATOM 1776 C CA . VAL A 1 241 ? 36.625 39.832 33.308 1.00 12.98 241 VAL A CA 1
ATOM 1777 C C . VAL A 1 241 ? 37.298 39.272 34.552 1.00 13.45 241 VAL A C 1
ATOM 1778 O O . VAL A 1 241 ? 36.994 39.674 35.677 1.00 12.59 241 VAL A O 1
ATOM 1782 N N . ALA A 1 242 ? 38.212 38.334 34.337 1.00 13.45 242 ALA A N 1
ATOM 1783 C CA . ALA A 1 242 ? 38.960 37.739 35.430 1.00 14.88 242 ALA A CA 1
ATOM 1784 C C . ALA A 1 242 ? 39.761 38.859 36.091 1.00 17.08 242 ALA A C 1
ATOM 1785 O O . ALA A 1 242 ? 40.359 39.695 35.405 1.00 16.71 242 ALA A O 1
ATOM 1787 N N . ARG A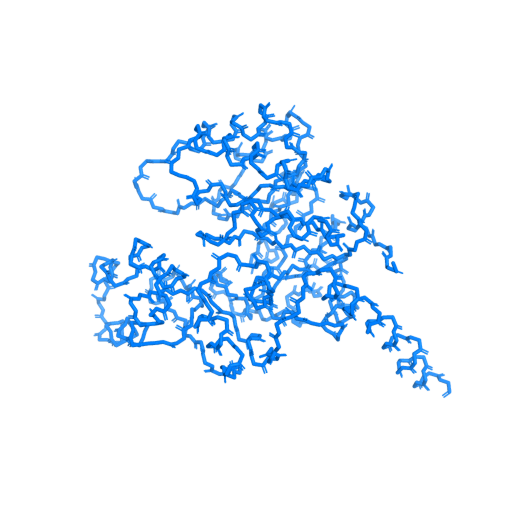 1 243 ? 39.755 38.897 37.417 1.00 16.62 243 ARG A N 1
ATOM 1788 C CA . ARG A 1 243 ? 40.513 39.921 38.113 1.00 18.06 243 ARG A CA 1
ATOM 1789 C C . ARG A 1 243 ? 41.994 39.600 38.003 1.00 18.82 243 ARG A C 1
ATOM 1790 O O . ARG A 1 243 ? 42.429 38.494 38.338 1.00 17.73 243 ARG A O 1
ATOM 1798 N N . ASN A 1 244 ? 42.757 40.562 37.503 1.00 20.32 244 ASN A N 1
ATOM 1799 C CA . ASN A 1 244 ? 44.200 40.405 37.376 1.00 22.13 244 ASN A CA 1
ATOM 1800 C C . ASN A 1 244 ? 44.821 41.792 37.422 1.00 22.19 244 ASN A C 1
ATOM 1801 O O . ASN A 1 244 ? 44.106 42.786 37.557 1.00 21.31 244 ASN A O 1
ATOM 1806 N N . ALA A 1 245 ? 46.143 41.860 37.327 1.00 23.59 245 ALA A N 1
ATOM 1807 C CA . ALA A 1 245 ? 46.838 43.140 37.387 1.00 24.52 245 ALA A CA 1
ATOM 1808 C C . ALA A 1 245 ? 46.319 44.119 36.342 1.00 24.53 245 ALA A C 1
ATOM 1809 O O . ALA A 1 245 ? 46.202 45.312 36.610 1.00 25.92 245 ALA A O 1
ATOM 1811 N N . ILE A 1 246 ? 45.994 43.610 35.157 1.00 24.67 246 ILE A N 1
ATOM 1812 C CA . ILE A 1 246 ? 45.504 44.456 34.075 1.00 23.63 246 ILE A CA 1
ATOM 1813 C C . ILE A 1 246 ? 44.136 45.075 34.350 1.00 22.60 246 ILE A C 1
ATOM 1814 O O . ILE A 1 246 ? 43.966 46.289 34.237 1.00 22.35 246 ILE A O 1
ATOM 1819 N N . SER A 1 247 ? 43.159 44.249 34.706 1.00 21.50 247 SER A N 1
ATOM 1820 C CA . SER A 1 247 ? 41.822 44.765 34.980 1.00 19.70 247 SER A CA 1
ATOM 1821 C C . SER A 1 247 ? 41.871 45.756 36.143 1.00 20.02 247 SER A C 1
ATOM 1822 O O . SER A 1 247 ? 41.181 46.779 36.133 1.00 19.23 247 SER A O 1
ATOM 1825 N N . GLN A 1 248 ? 42.701 45.454 37.138 1.00 21.10 248 GLN A N 1
ATOM 1826 C CA . GLN A 1 248 ? 42.843 46.320 38.303 1.00 22.52 248 GLN A CA 1
ATOM 1827 C C . GLN A 1 248 ? 43.407 47.677 37.898 1.00 23.94 248 GLN A C 1
ATOM 1828 O O . GLN A 1 248 ? 43.020 48.708 38.448 1.00 23.21 248 GLN A O 1
ATOM 1834 N N . GLU A 1 249 ? 44.320 47.675 36.932 1.00 24.94 249 GLU A N 1
ATOM 1835 C CA . GLU A 1 249 ? 44.910 48.917 36.455 1.00 27.09 249 GLU A CA 1
ATOM 1836 C C . GLU A 1 249 ? 43.845 49.717 35.702 1.00 27.48 249 GLU A C 1
ATOM 1837 O O . GLU A 1 249 ? 43.753 50.937 35.847 1.00 25.94 249 GLU A O 1
ATOM 1843 N N . VAL A 1 250 ? 43.037 49.025 34.903 1.00 26.47 250 VAL A N 1
ATOM 1844 C CA . VAL A 1 250 ? 41.980 49.692 34.151 1.00 25.27 250 VAL A CA 1
ATOM 1845 C C . VAL A 1 250 ? 41.045 50.382 35.135 1.00 24.47 250 VAL A C 1
ATOM 1846 O O . VAL A 1 250 ? 40.627 51.517 34.917 1.00 25.07 250 VAL A O 1
ATOM 1850 N N . LEU A 1 251 ? 40.723 49.695 36.226 1.00 23.75 251 LEU A N 1
ATOM 1851 C CA . LEU A 1 251 ? 39.842 50.269 37.236 1.00 25.53 251 LEU A CA 1
ATOM 1852 C C . LEU A 1 251 ? 40.453 51.528 37.847 1.00 26.65 251 LEU A C 1
ATOM 1853 O O . LEU A 1 251 ? 39.751 52.505 38.104 1.00 26.63 251 LEU A O 1
ATOM 1858 N N . ALA A 1 252 ? 41.762 51.500 38.079 1.00 29.33 252 ALA A N 1
ATOM 1859 C CA . ALA A 1 252 ? 42.459 52.648 38.652 1.00 30.85 252 ALA A CA 1
ATOM 1860 C C . ALA A 1 252 ? 42.370 53.846 37.707 1.00 31.54 252 ALA A C 1
ATOM 1861 O O . ALA A 1 252 ? 42.132 54.971 38.141 1.00 33.08 252 ALA A O 1
ATOM 1863 N N . ILE A 1 253 ? 42.554 53.597 36.415 1.00 32.20 253 ILE A N 1
ATOM 1864 C CA . ILE A 1 253 ? 42.487 54.656 35.413 1.00 32.58 253 ILE A CA 1
ATOM 1865 C C . ILE A 1 253 ? 41.096 55.296 35.355 1.00 33.77 253 ILE A C 1
ATOM 1866 O O . ILE A 1 253 ? 40.972 56.520 35.278 1.00 33.69 253 ILE A O 1
ATOM 1871 N N . GLU A 1 254 ? 40.051 54.473 35.394 1.00 33.25 254 GLU A N 1
ATOM 1872 C CA . GLU A 1 254 ? 38.688 54.991 35.347 1.00 32.71 254 GLU A CA 1
ATOM 1873 C C . GLU A 1 254 ? 38.374 55.796 36.599 1.00 33.82 254 GLU A C 1
ATOM 1874 O O . GLU A 1 254 ? 37.698 56.822 36.532 1.00 34.80 254 GLU A O 1
ATOM 1880 N N . ALA A 1 255 ? 38.867 55.321 37.738 1.00 35.49 255 ALA A N 1
ATOM 1881 C CA . ALA A 1 255 ? 38.633 55.981 39.019 1.00 38.37 255 ALA A CA 1
ATOM 1882 C C . ALA A 1 255 ? 39.143 57.423 39.036 1.00 40.95 255 ALA A C 1
ATOM 1883 O O . ALA A 1 255 ? 38.551 58.291 39.681 1.00 41.23 255 ALA A O 1
ATOM 1885 N N . ARG A 1 256 ? 40.241 57.674 38.329 1.00 43.27 256 ARG A N 1
ATOM 1886 C CA . ARG A 1 256 ? 40.820 59.013 38.270 1.00 45.52 256 ARG A CA 1
ATOM 1887 C C . ARG A 1 256 ? 39.886 59.973 37.539 1.00 46.60 256 ARG A C 1
ATOM 1888 O O . ARG A 1 256 ? 40.023 61.192 37.648 1.00 47.72 256 ARG A O 1
ATOM 1896 N N . GLY A 1 257 ? 38.937 59.412 36.796 1.00 47.38 257 GLY A N 1
ATOM 1897 C CA . GLY A 1 257 ? 37.985 60.227 36.063 1.00 48.69 257 GLY A CA 1
ATOM 1898 C C . GLY A 1 257 ? 38.522 60.762 34.749 1.00 49.64 257 GLY A C 1
ATOM 1899 O O . GLY A 1 257 ? 39.733 60.786 34.524 1.00 49.62 257 GLY A O 1
ATOM 1900 N N . GLY A 1 258 ? 37.612 61.190 33.879 1.00 50.25 258 GLY A N 1
ATOM 1901 C CA . GLY A 1 258 ? 38.003 61.731 32.590 1.00 51.37 258 GLY A CA 1
ATOM 1902 C C . GLY A 1 258 ? 38.775 60.761 31.716 1.00 51.69 258 GLY A C 1
ATOM 1903 O O . GLY A 1 258 ? 39.596 61.176 30.898 1.00 52.10 258 GLY A O 1
ATOM 1904 N N . ALA A 1 259 ? 38.511 59.469 31.877 1.00 51.60 259 ALA A N 1
ATOM 1905 C CA . ALA A 1 259 ? 39.202 58.451 31.093 1.00 51.39 259 ALA A CA 1
ATOM 1906 C C . ALA A 1 259 ? 38.414 58.056 29.848 1.00 50.60 259 ALA A C 1
ATOM 1907 O O . ALA A 1 259 ? 37.194 57.910 29.892 1.00 50.67 259 ALA A O 1
ATOM 1909 N N . GLY A 1 260 ? 39.127 57.891 28.738 1.00 50.13 260 GLY A N 1
ATOM 1910 C CA . GLY A 1 260 ? 38.497 57.503 27.489 1.00 49.37 260 GLY A CA 1
ATOM 1911 C C . GLY A 1 260 ? 39.045 56.163 27.037 1.00 48.81 260 GLY A C 1
ATOM 1912 O O . GLY A 1 260 ? 40.053 55.699 27.565 1.00 49.00 260 GLY A O 1
ATOM 1913 N N . TYR A 1 261 ? 38.396 55.538 26.061 1.00 49.16 261 TYR A N 1
ATOM 1914 C CA . TYR A 1 261 ? 38.850 54.237 25.579 1.00 49.76 261 TYR A CA 1
ATOM 1915 C C . TYR A 1 261 ? 40.309 54.254 25.131 1.00 49.49 261 TYR A C 1
ATOM 1916 O O . TYR A 1 261 ? 41.016 53.253 25.255 1.00 49.40 261 TYR A O 1
ATOM 1925 N N . ALA A 1 262 ? 40.758 55.391 24.610 1.00 49.24 262 ALA A N 1
ATOM 1926 C CA . ALA A 1 262 ? 42.134 55.523 24.145 1.00 47.95 262 ALA A CA 1
ATOM 1927 C C . ALA A 1 262 ? 43.115 55.377 25.303 1.00 47.23 262 ALA A C 1
ATOM 1928 O O . ALA A 1 262 ? 44.260 54.970 25.110 1.00 46.90 262 ALA A O 1
ATOM 1930 N N . ASP A 1 263 ? 42.659 55.705 26.507 1.00 46.77 263 ASP A N 1
ATOM 1931 C CA . ASP A 1 263 ? 43.502 55.614 27.692 1.00 46.07 263 ASP A CA 1
ATOM 1932 C C . ASP A 1 263 ? 43.635 54.186 28.218 1.00 44.80 263 ASP A C 1
ATOM 1933 O O . ASP A 1 263 ? 44.373 53.942 29.172 1.00 45.35 263 ASP A O 1
ATOM 1938 N N . ILE A 1 264 ? 42.928 53.245 27.598 1.00 42.15 264 ILE A N 1
ATOM 1939 C CA . ILE A 1 264 ? 42.973 51.855 28.044 1.00 39.16 264 ILE A CA 1
ATOM 1940 C C . ILE A 1 264 ? 43.048 50.842 26.906 1.00 38.61 264 ILE A C 1
ATOM 1941 O O . ILE A 1 264 ? 43.163 49.638 27.146 1.00 36.01 264 ILE A O 1
ATOM 1946 N N . ALA A 1 265 ? 42.989 51.329 25.671 1.00 37.92 265 ALA A N 1
ATOM 1947 C CA . ALA A 1 265 ? 43.037 50.458 24.503 1.00 38.98 265 ALA A CA 1
ATOM 1948 C C . ALA A 1 265 ? 44.207 49.479 24.545 1.00 39.35 265 ALA A C 1
ATOM 1949 O O . ALA A 1 265 ? 44.052 48.300 24.219 1.00 39.45 265 ALA A O 1
ATOM 1951 N N . ALA A 1 266 ? 45.375 49.966 24.952 1.00 38.68 266 ALA A N 1
ATOM 1952 C CA . ALA A 1 266 ? 46.566 49.126 25.019 1.00 38.43 266 ALA A CA 1
ATOM 1953 C C . ALA A 1 266 ? 46.422 47.999 26.036 1.00 38.11 266 ALA A C 1
ATOM 1954 O O . ALA A 1 266 ? 46.859 46.874 25.790 1.00 38.44 266 ALA A O 1
ATOM 1956 N N . LEU A 1 267 ? 45.810 48.306 27.177 1.00 36.63 267 LEU A N 1
ATOM 1957 C CA . LEU A 1 267 ? 45.614 47.315 28.229 1.00 37.09 267 LEU A CA 1
ATOM 1958 C C . LEU A 1 267 ? 44.588 46.245 27.866 1.00 35.96 267 LEU A C 1
ATOM 1959 O O . LEU A 1 267 ? 44.869 45.051 27.956 1.00 34.70 267 LEU A O 1
ATOM 1964 N N . VAL A 1 268 ? 43.400 46.682 27.456 1.00 36.09 268 VAL A N 1
ATOM 1965 C CA . VAL A 1 268 ? 42.316 45.767 27.108 1.00 35.48 268 VAL A CA 1
ATOM 1966 C C . VAL A 1 268 ? 42.483 45.109 25.744 1.00 36.00 268 VAL A C 1
ATOM 1967 O O . VAL A 1 268 ? 41.638 44.321 25.320 1.00 36.43 268 VAL A O 1
ATOM 1971 N N . SER A 1 269 ? 43.576 45.434 25.066 1.00 35.75 269 SER A N 1
ATOM 1972 C CA . SER A 1 269 ? 43.872 44.889 23.746 1.00 35.12 269 SER A CA 1
ATOM 1973 C C . SER A 1 269 ? 43.550 43.405 23.597 1.00 34.48 269 SER A C 1
ATOM 1974 O O . SER A 1 269 ? 43.948 42.584 24.423 1.00 33.96 269 SER A O 1
ATOM 1977 N N . GLY A 1 270 ? 42.837 43.070 22.526 1.00 34.47 270 GLY A N 1
ATOM 1978 C CA . GLY A 1 270 ? 42.479 41.687 22.271 1.00 34.21 270 GLY A CA 1
ATOM 1979 C C . GLY A 1 270 ? 43.696 40.852 21.927 1.00 35.10 270 GLY A C 1
ATOM 1980 O O . GLY A 1 270 ? 43.791 39.687 22.313 1.00 35.52 270 GLY A O 1
ATOM 1981 N N . GLN A 1 271 ? 44.632 41.445 21.194 1.00 36.30 271 GLN A N 1
ATOM 1982 C CA . GLN A 1 271 ? 45.852 40.745 20.810 1.00 38.61 271 GLN A CA 1
ATOM 1983 C C . GLN A 1 271 ? 46.605 40.363 22.073 1.00 37.13 271 GLN A C 1
ATOM 1984 O O . GLN A 1 271 ? 47.235 39.310 22.144 1.00 37.78 271 GLN A O 1
ATOM 1990 N N . ARG A 1 272 ? 46.528 41.231 23.075 1.00 35.39 272 ARG A N 1
ATOM 1991 C CA . ARG A 1 272 ? 47.193 40.995 24.345 1.00 33.93 272 ARG A CA 1
ATOM 1992 C C . ARG A 1 272 ? 46.427 39.957 25.176 1.00 31.88 272 ARG A C 1
ATOM 1993 O O . ARG A 1 272 ? 47.029 39.102 25.827 1.00 29.84 272 ARG A O 1
ATOM 2001 N N . GLY A 1 273 ? 45.098 40.024 25.129 1.00 30.58 273 GLY A N 1
ATOM 2002 C CA . GLY A 1 273 ? 44.276 39.091 25.882 1.00 27.79 273 GLY A CA 1
ATOM 2003 C C . GLY A 1 273 ? 44.311 37.665 25.363 1.00 27.30 273 GLY A C 1
ATOM 2004 O O . GLY A 1 273 ? 44.250 36.714 26.143 1.00 26.32 273 GLY A O 1
ATOM 2005 N N . ARG A 1 274 ? 44.412 37.501 24.048 1.00 26.58 274 ARG A N 1
ATOM 2006 C CA . ARG A 1 274 ? 44.449 36.166 23.465 1.00 27.45 274 ARG A CA 1
ATOM 2007 C C . ARG A 1 274 ? 45.665 35.370 23.930 1.00 26.14 274 ARG A C 1
ATOM 2008 O O . ARG A 1 274 ? 45.623 34.139 23.977 1.00 24.35 274 ARG A O 1
ATOM 2016 N N . GLN A 1 275 ? 46.742 36.069 24.282 1.00 24.35 275 GLN A N 1
ATOM 2017 C CA . GLN A 1 275 ? 47.958 35.403 24.735 1.00 23.34 275 GLN A CA 1
ATOM 2018 C C . GLN A 1 275 ? 47.782 34.760 26.106 1.00 22.25 275 GLN A C 1
ATOM 2019 O O . GLN A 1 275 ? 48.553 33.879 26.492 1.00 20.89 275 GLN A O 1
ATOM 2025 N N . VAL A 1 276 ? 46.772 35.201 26.848 1.00 20.82 276 VAL A N 1
ATOM 2026 C CA . VAL A 1 276 ? 46.504 34.610 28.152 1.00 21.26 276 VAL A CA 1
ATOM 2027 C C . VAL A 1 276 ? 46.194 33.128 27.951 1.00 21.20 276 VAL A C 1
ATOM 2028 O O . VAL A 1 276 ? 46.751 32.265 28.632 1.00 20.94 276 VAL A O 1
ATOM 2032 N N . TYR A 1 277 ? 45.306 32.841 27.000 1.00 22.66 277 TYR A N 1
ATOM 2033 C CA . TYR A 1 277 ? 44.892 31.470 26.700 1.00 22.97 277 TYR A CA 1
ATOM 2034 C C . TYR A 1 277 ? 45.996 30.624 26.068 1.00 25.64 277 TYR A C 1
ATOM 2035 O O . TYR A 1 277 ? 46.061 29.406 26.277 1.00 24.08 277 TYR A O 1
ATOM 2044 N N . GLN A 1 278 ? 46.861 31.270 25.296 1.00 27.10 278 GLN A N 1
ATOM 2045 C CA . GLN A 1 278 ? 47.947 30.570 24.627 1.00 30.61 278 GLN A CA 1
ATOM 2046 C C . GLN A 1 278 ? 49.152 30.310 25.532 1.00 30.68 278 GLN A C 1
ATOM 2047 O O . GLN A 1 278 ? 49.583 29.170 25.685 1.00 32.43 278 GLN A O 1
ATOM 2053 N N . GLN A 1 279 ? 49.690 31.368 26.132 1.00 30.56 279 GLN A N 1
ATOM 2054 C CA . GLN A 1 279 ? 50.862 31.254 27.003 1.00 30.16 279 GLN A CA 1
ATOM 2055 C C . GLN A 1 279 ? 50.561 30.862 28.449 1.00 28.51 279 GLN A C 1
ATOM 2056 O O . GLN A 1 279 ? 51.431 30.349 29.150 1.00 27.17 279 GLN A O 1
ATOM 2062 N N . GLY A 1 280 ? 49.340 31.116 28.902 1.00 26.86 280 GLY A N 1
ATOM 2063 C CA . GLY A 1 280 ? 48.990 30.777 30.267 1.00 24.86 280 GLY A CA 1
ATOM 2064 C C . GLY A 1 280 ? 49.381 31.832 31.289 1.00 25.45 280 GLY A C 1
ATOM 2065 O O . GLY A 1 280 ? 49.359 31.562 32.489 1.00 24.58 280 GLY A O 1
ATOM 2066 N N . ASP A 1 281 ? 49.752 33.026 30.829 1.00 25.32 281 ASP A N 1
ATOM 2067 C CA . ASP A 1 281 ? 50.119 34.104 31.748 1.00 26.25 281 ASP A CA 1
ATOM 2068 C C . ASP A 1 281 ? 48.864 34.934 32.000 1.00 25.31 281 ASP A C 1
ATOM 2069 O O . ASP A 1 281 ? 48.527 35.833 31.222 1.00 21.50 281 ASP A O 1
ATOM 2074 N N . THR A 1 282 ? 48.185 34.624 33.099 1.00 24.73 282 THR A N 1
ATOM 2075 C CA . THR A 1 282 ? 46.942 35.293 33.467 1.00 26.82 282 THR A CA 1
ATOM 2076 C C . THR A 1 282 ? 47.011 36.800 33.692 1.00 27.39 282 THR A C 1
ATOM 2077 O O . THR A 1 282 ? 45.982 37.428 33.934 1.00 28.86 282 THR A O 1
ATOM 2081 N N . ASP A 1 283 ? 48.206 37.383 33.618 1.00 28.97 283 ASP A N 1
ATOM 2082 C CA . ASP A 1 283 ? 48.344 38.830 33.789 1.00 29.55 283 ASP A CA 1
ATOM 2083 C C . ASP A 1 283 ? 48.750 39.542 32.501 1.00 28.94 283 ASP A C 1
ATOM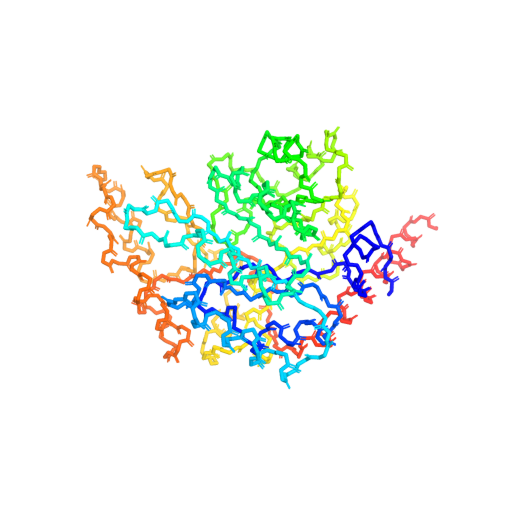 2084 O O . ASP A 1 283 ? 48.827 40.769 32.463 1.00 31.68 283 ASP A O 1
ATOM 2089 N N . LEU A 1 284 ? 49.011 38.781 31.447 1.00 28.53 284 LEU A N 1
ATOM 2090 C CA . LEU A 1 284 ? 49.404 39.376 30.174 1.00 28.10 284 LEU A CA 1
ATOM 2091 C C . LEU A 1 284 ? 48.363 40.361 29.666 1.00 27.08 284 LEU A C 1
ATOM 2092 O O . LEU A 1 284 ? 48.702 41.371 29.049 1.00 25.38 284 LEU A O 1
ATOM 2097 N N . GLY A 1 285 ? 47.093 40.067 29.922 1.00 25.26 285 GLY A N 1
ATOM 2098 C CA . GLY A 1 285 ? 46.040 40.951 29.460 1.00 24.99 285 GLY A CA 1
ATOM 2099 C C . GLY A 1 285 ? 44.665 40.607 29.997 1.00 23.44 285 GLY A C 1
ATOM 2100 O O . GLY A 1 285 ? 44.522 39.782 30.901 1.00 23.12 285 GLY A O 1
ATOM 2101 N N . ILE A 1 286 ? 43.649 41.251 29.438 1.00 22.58 286 ILE A N 1
ATOM 2102 C CA . ILE A 1 286 ? 42.274 41.023 29.863 1.00 21.88 286 ILE A CA 1
ATOM 2103 C C . ILE A 1 286 ? 41.717 39.742 29.261 1.00 20.84 286 ILE A C 1
ATOM 2104 O O . ILE A 1 286 ? 41.874 39.489 28.069 1.00 20.39 286 ILE A O 1
ATOM 2109 N N . TRP A 1 287 ? 41.091 38.922 30.098 1.00 21.30 287 TRP A N 1
ATOM 2110 C CA . TRP A 1 287 ? 40.457 37.699 29.627 1.00 19.28 287 TRP A CA 1
ATOM 2111 C C . TRP A 1 287 ? 39.124 37.545 30.356 1.00 19.76 287 TRP A C 1
ATOM 2112 O O . TRP A 1 287 ? 38.994 37.921 31.523 1.00 17.60 287 TRP A O 1
ATOM 2123 N N . SER A 1 288 ? 38.131 37.022 29.645 1.00 18.91 288 SER A N 1
ATOM 2124 C CA . SER A 1 288 ? 36.788 36.855 30.186 1.00 18.47 288 SER A CA 1
ATOM 2125 C C . SER A 1 288 ? 36.606 35.664 31.110 1.00 16.04 288 SER A C 1
ATOM 2126 O O . SER A 1 288 ? 37.095 34.567 30.851 1.00 13.92 288 SER A O 1
ATOM 2129 N N . ALA A 1 289 ? 35.875 35.899 32.190 1.00 14.96 289 ALA A N 1
ATOM 2130 C CA . ALA A 1 289 ? 35.581 34.871 33.174 1.00 14.63 289 ALA A CA 1
ATOM 2131 C C . ALA A 1 289 ? 34.398 35.367 33.995 1.00 14.59 289 ALA A C 1
ATOM 2132 O O . ALA A 1 289 ? 34.284 36.566 34.265 1.00 14.30 289 ALA A O 1
ATOM 2134 N N . GLY A 1 290 ? 33.517 34.451 34.381 1.00 14.36 290 GLY A N 1
ATOM 2135 C CA . GLY A 1 290 ? 32.358 34.835 35.164 1.00 13.57 290 GLY A CA 1
ATOM 2136 C C . GLY A 1 290 ? 32.529 34.508 36.633 1.00 13.71 290 GLY A C 1
ATOM 2137 O O . GLY A 1 290 ? 33.414 33.727 37.004 1.00 13.73 290 GLY A O 1
ATOM 2138 N N . MET A 1 291 ? 31.691 35.106 37.475 1.00 11.59 291 MET A N 1
ATOM 2139 C CA . MET A 1 291 ? 31.756 34.853 38.911 1.00 11.30 291 MET A CA 1
ATOM 2140 C C . MET A 1 291 ? 31.432 33.393 39.211 1.00 10.93 291 MET A C 1
ATOM 2141 O O . MET A 1 291 ? 31.734 32.886 40.294 1.00 12.22 291 MET A O 1
ATOM 2146 N N . VAL A 1 292 ? 30.818 32.720 38.245 1.00 10.32 292 VAL A N 1
ATOM 2147 C CA . VAL A 1 292 ? 30.462 31.317 38.405 1.00 11.44 292 VAL A CA 1
ATOM 2148 C C . VAL A 1 292 ? 31.713 30.453 38.604 1.00 12.43 292 VAL A C 1
ATOM 2149 O O . VAL A 1 292 ? 31.619 29.285 38.989 1.00 11.62 292 VAL A O 1
ATOM 2153 N N . GLN A 1 293 ? 32.883 31.031 38.344 1.00 12.20 293 GLN A N 1
ATOM 2154 C CA . GLN A 1 293 ? 34.141 30.307 38.523 1.00 13.83 293 GLN A CA 1
ATOM 2155 C C . GLN A 1 293 ? 34.212 29.814 39.971 1.00 13.40 293 GLN A C 1
ATOM 2156 O O . GLN A 1 293 ? 34.830 28.791 40.262 1.00 13.71 293 GLN A O 1
ATOM 2162 N N . GLY A 1 294 ? 33.556 30.543 40.870 1.00 12.61 294 GLY A N 1
ATOM 2163 C CA . GLY A 1 294 ? 33.554 30.170 42.275 1.00 12.33 294 GLY A CA 1
ATOM 2164 C C . GLY A 1 294 ? 32.855 28.854 42.568 1.00 13.00 294 GLY A C 1
ATOM 2165 O O . GLY A 1 294 ? 32.938 28.347 43.687 1.00 12.62 294 GLY A O 1
ATOM 2166 N N . LEU A 1 295 ? 32.156 28.304 41.576 1.00 11.04 295 LEU A N 1
ATOM 2167 C CA . LEU A 1 295 ? 31.448 27.031 41.741 1.00 11.72 295 LEU A CA 1
ATOM 2168 C C . LEU A 1 295 ? 32.171 25.933 40.964 1.00 12.96 295 LEU A C 1
ATOM 2169 O O . LEU A 1 295 ? 31.717 24.784 40.909 1.00 14.23 295 LEU A O 1
ATOM 2174 N N . ILE A 1 296 ? 33.298 26.296 40.366 1.00 12.38 296 ILE A N 1
ATOM 2175 C CA . ILE A 1 296 ? 34.071 25.374 39.544 1.00 13.89 296 ILE A CA 1
ATOM 2176 C C . ILE A 1 296 ? 35.426 25.021 40.146 1.00 15.02 296 ILE A C 1
ATOM 2177 O O . ILE A 1 296 ? 36.239 25.902 40.420 1.00 15.33 296 ILE A O 1
ATOM 2182 N N . ASP A 1 297 ? 35.678 23.732 40.340 1.00 17.12 297 ASP A N 1
ATOM 2183 C CA . ASP A 1 297 ? 36.962 23.312 40.891 1.00 19.18 297 ASP A CA 1
ATOM 2184 C C . ASP A 1 297 ? 37.495 22.037 40.242 1.00 20.07 297 ASP A C 1
ATOM 2185 O O . ASP A 1 297 ? 38.425 21.415 40.757 1.00 18.91 297 ASP A O 1
ATOM 2190 N N . ASP A 1 298 ? 36.915 21.651 39.110 1.00 18.07 298 ASP A N 1
ATOM 2191 C CA . ASP A 1 298 ? 37.357 20.444 38.419 1.00 17.58 298 ASP A CA 1
ATOM 2192 C C . ASP A 1 298 ? 37.635 20.669 36.935 1.00 16.65 298 ASP A C 1
ATOM 2193 O O . ASP A 1 298 ? 37.652 21.807 36.464 1.00 13.75 298 ASP A O 1
ATOM 2198 N N . GLU A 1 299 ? 37.863 19.583 36.203 1.00 15.77 299 GLU A N 1
ATOM 2199 C CA . GLU A 1 299 ? 38.164 19.683 34.777 1.00 18.86 299 GLU A CA 1
ATOM 2200 C C . GLU A 1 299 ? 37.738 18.407 34.060 1.00 18.88 299 GLU A C 1
ATOM 2201 O O . GLU A 1 299 ? 38.570 17.622 33.609 1.00 19.03 299 GLU A O 1
ATOM 2207 N N . PRO A 1 300 ? 36.422 18.187 33.948 1.00 17.77 300 PRO A N 1
ATOM 2208 C CA . PRO A 1 300 ? 35.896 16.993 33.285 1.00 18.02 300 PRO A CA 1
ATOM 2209 C C . PRO A 1 300 ? 35.924 17.101 31.767 1.00 17.56 300 PRO A C 1
ATOM 2210 O O . PRO A 1 300 ? 36.152 18.179 31.215 1.00 17.12 300 PRO A O 1
ATOM 2214 N N . ALA A 1 301 ? 35.715 15.968 31.106 1.00 16.43 301 ALA A N 1
ATOM 2215 C CA . ALA A 1 301 ? 35.639 15.930 29.653 1.00 16.43 301 ALA A CA 1
ATOM 2216 C C . ALA A 1 301 ? 34.242 16.488 29.411 1.00 15.71 301 ALA A C 1
ATOM 2217 O O . ALA A 1 301 ? 33.365 16.324 30.257 1.00 15.48 301 ALA A O 1
ATOM 2219 N N . CYS A 1 302 ? 34.025 17.140 28.276 1.00 15.26 302 CYS A N 1
ATOM 2220 C CA . CYS A 1 302 ? 32.712 17.704 27.992 1.00 16.02 302 CYS A CA 1
ATOM 2221 C C . CYS A 1 302 ? 31.584 16.676 28.024 1.00 16.52 302 CYS A C 1
ATOM 2222 O O . CYS A 1 302 ? 30.474 16.987 28.464 1.00 16.22 302 CYS A O 1
ATOM 2225 N N . ALA A 1 303 ? 31.867 15.453 27.579 1.00 16.04 303 ALA A N 1
ATOM 2226 C CA . ALA A 1 303 ? 30.852 14.398 27.551 1.00 17.77 303 ALA A CA 1
ATOM 2227 C C . ALA A 1 303 ? 30.310 14.065 28.935 1.00 18.91 303 ALA A C 1
ATOM 2228 O O . ALA A 1 303 ? 29.097 14.021 29.138 1.00 20.44 303 ALA A O 1
ATOM 2230 N N . GLU A 1 304 ? 31.204 13.818 29.885 1.00 20.27 304 GLU A N 1
ATOM 2231 C CA . GLU A 1 304 ? 30.774 13.497 31.238 1.00 23.22 304 GLU A CA 1
ATOM 2232 C C . GLU A 1 304 ? 30.143 14.715 31.906 1.00 21.93 304 GLU A C 1
ATOM 2233 O O . GLU A 1 304 ? 29.185 14.579 32.665 1.00 21.77 304 GLU A O 1
ATOM 2239 N N . LEU A 1 305 ? 30.683 15.899 31.619 1.00 21.24 305 LEU A N 1
ATOM 2240 C CA . LEU A 1 305 ? 30.167 17.139 32.192 1.00 18.69 305 LEU A CA 1
ATOM 2241 C C . LEU A 1 305 ? 28.678 17.305 31.910 1.00 18.09 305 LEU A C 1
ATOM 2242 O O . LEU A 1 305 ? 27.874 17.416 32.832 1.00 18.93 305 LEU A O 1
ATOM 2247 N N . LEU A 1 306 ? 28.310 17.329 30.634 1.00 17.83 306 LEU A N 1
ATOM 2248 C CA . LEU A 1 306 ? 26.908 17.487 30.270 1.00 17.80 306 LEU A CA 1
ATOM 2249 C C . LEU A 1 306 ? 26.079 16.342 30.837 1.00 18.16 306 LEU A C 1
ATOM 2250 O O . LEU A 1 306 ? 24.962 16.550 31.306 1.00 18.67 306 LEU A O 1
ATOM 2255 N N . ARG A 1 307 ? 26.639 15.136 30.806 1.00 19.20 307 ARG A N 1
ATOM 2256 C CA . ARG A 1 307 ? 25.959 13.956 31.335 1.00 20.27 307 ARG A CA 1
ATOM 2257 C C . ARG A 1 307 ? 25.673 14.156 32.822 1.00 18.81 307 ARG A C 1
ATOM 2258 O O . ARG A 1 307 ? 24.567 13.902 33.292 1.00 17.39 307 ARG A O 1
ATOM 2266 N N . ASP A 1 308 ? 26.680 14.613 33.560 1.00 18.36 308 ASP A N 1
ATOM 2267 C CA . ASP A 1 308 ? 26.524 14.832 34.994 1.00 18.10 308 ASP A CA 1
ATOM 2268 C C . ASP A 1 308 ? 25.552 15.959 35.312 1.00 17.12 308 ASP A C 1
ATOM 2269 O O . ASP A 1 308 ? 24.812 15.891 36.295 1.00 17.66 308 ASP A O 1
ATOM 2274 N N . ILE A 1 309 ? 25.547 16.998 34.486 1.00 16.52 309 ILE A N 1
ATOM 2275 C CA . ILE A 1 309 ? 24.648 18.117 34.725 1.00 16.20 309 ILE A CA 1
ATOM 2276 C C . ILE A 1 309 ? 23.185 17.692 34.629 1.00 16.11 309 ILE A C 1
ATOM 2277 O O . ILE A 1 309 ? 22.387 18.008 35.514 1.00 15.00 309 ILE A O 1
ATOM 2282 N N . VAL A 1 310 ? 22.827 16.969 33.568 1.00 15.90 310 VAL A N 1
ATOM 2283 C CA . VAL A 1 310 ? 21.438 16.550 33.418 1.00 16.59 310 VAL A CA 1
ATOM 2284 C C . VAL A 1 310 ? 21.027 15.476 34.422 1.00 16.75 310 VAL A C 1
ATOM 2285 O O . VAL A 1 310 ? 19.870 15.431 34.841 1.00 17.11 310 VAL A O 1
ATOM 2289 N N . GLU A 1 311 ? 21.961 14.616 34.817 1.00 17.81 311 GLU A N 1
ATOM 2290 C CA . GLU A 1 311 ? 21.637 13.579 35.798 1.00 18.87 311 GLU A CA 1
ATOM 2291 C C . GLU A 1 311 ? 21.454 14.222 37.173 1.00 18.66 311 GLU A C 1
ATOM 2292 O O . GLU A 1 311 ? 20.583 13.820 37.947 1.00 18.39 311 GLU A O 1
ATOM 2298 N N . GLN A 1 312 ? 22.280 15.220 37.472 1.00 16.40 312 GLN A N 1
ATOM 2299 C CA . GLN A 1 312 ? 22.185 15.930 38.746 1.00 17.60 312 GLN A CA 1
ATOM 2300 C C . GLN A 1 312 ? 20.839 16.649 38.782 1.00 16.85 312 GLN A C 1
ATOM 2301 O O . GLN A 1 312 ? 20.100 16.564 39.760 1.00 16.63 312 GLN A O 1
ATOM 2307 N N . ALA A 1 313 ? 20.525 17.356 37.701 1.00 17.01 313 ALA A N 1
ATOM 2308 C CA . ALA A 1 313 ? 19.261 18.075 37.605 1.00 16.85 313 ALA A CA 1
ATOM 2309 C C . ALA A 1 313 ? 18.082 17.111 37.775 1.00 18.55 313 ALA A C 1
ATOM 2310 O O . ALA A 1 313 ? 17.128 17.413 38.486 1.00 17.89 313 ALA A O 1
ATOM 2312 N N . ARG A 1 314 ? 18.146 15.953 37.118 1.00 18.46 314 ARG A N 1
ATOM 2313 C CA . ARG A 1 314 ? 17.068 14.967 37.226 1.00 18.76 314 ARG A CA 1
ATOM 2314 C C . ARG A 1 314 ? 16.888 14.526 38.677 1.00 17.76 314 ARG A C 1
ATOM 2315 O O . ARG A 1 314 ? 15.765 14.436 39.174 1.00 16.76 314 ARG A O 1
ATOM 2323 N N . GLN A 1 315 ? 17.999 14.253 39.348 1.00 17.70 315 GLN A N 1
ATOM 2324 C CA . GLN A 1 315 ? 17.970 13.817 40.738 1.00 21.29 315 GLN A CA 1
ATOM 2325 C C . GLN A 1 315 ? 17.406 14.904 41.651 1.00 21.68 315 GLN A C 1
ATOM 2326 O O . GLN A 1 315 ? 16.675 14.611 42.593 1.00 22.09 315 GLN A O 1
ATOM 2332 N N . LEU A 1 316 ? 17.752 16.157 41.373 1.00 20.66 316 LEU A N 1
ATOM 2333 C CA . LEU A 1 316 ? 17.257 17.270 42.175 1.00 20.31 316 LEU A CA 1
ATOM 2334 C C . LEU A 1 316 ? 15.738 17.328 42.120 1.00 20.28 316 LEU A C 1
ATOM 2335 O O . LEU A 1 316 ? 15.082 17.632 43.117 1.00 19.73 316 LEU A O 1
ATOM 2340 N N . VAL A 1 317 ? 15.183 17.034 40.948 1.00 19.71 317 VAL A N 1
ATOM 2341 C CA . VAL A 1 317 ? 13.738 17.050 40.764 1.00 20.51 317 VAL A CA 1
ATOM 2342 C C . VAL A 1 317 ? 13.058 15.855 41.439 1.00 21.81 317 VAL A C 1
ATOM 2343 O O . VAL A 1 317 ? 12.160 16.021 42.267 1.00 20.71 317 VAL A O 1
ATOM 2347 N N . ARG A 1 318 ? 13.499 14.654 41.080 1.00 22.43 318 ARG A N 1
ATOM 2348 C CA . ARG A 1 318 ? 12.905 13.431 41.608 1.00 24.84 318 ARG A CA 1
ATOM 2349 C C . ARG A 1 318 ? 13.248 13.043 43.038 1.00 24.40 318 ARG A C 1
ATOM 2350 O O . ARG A 1 318 ? 12.466 12.352 43.692 1.00 24.52 318 ARG A O 1
ATOM 2358 N N . GLN A 1 319 ? 14.401 13.479 43.533 1.00 23.92 319 GLN A N 1
ATOM 2359 C CA . GLN A 1 319 ? 14.788 13.159 44.900 1.00 24.58 319 GLN A CA 1
ATOM 2360 C C . GLN A 1 319 ? 14.563 14.330 45.855 1.00 24.64 319 GLN A C 1
ATOM 2361 O O . GLN A 1 319 ? 13.697 14.270 46.728 1.00 23.15 319 GLN A O 1
ATOM 2367 N N . ARG A 1 320 ? 15.330 15.402 45.677 1.00 21.11 320 ARG A N 1
ATOM 2368 C CA . ARG A 1 320 ? 15.216 16.558 46.560 1.00 21.55 320 ARG A CA 1
ATOM 2369 C C . ARG A 1 320 ? 13.860 17.268 46.557 1.00 19.14 320 ARG A C 1
ATOM 2370 O O . ARG A 1 320 ? 13.237 17.415 47.609 1.00 20.25 320 ARG A O 1
ATOM 2378 N N . LEU A 1 321 ? 13.400 17.703 45.386 1.00 16.72 321 LEU A N 1
ATOM 2379 C CA . LEU A 1 321 ? 12.130 18.419 45.291 1.00 16.57 321 LEU A CA 1
ATOM 2380 C C . LEU A 1 321 ? 10.884 17.568 45.540 1.00 16.81 321 LEU A C 1
ATOM 2381 O O . LEU A 1 321 ? 10.019 17.957 46.326 1.00 16.02 321 LEU A O 1
ATOM 2386 N N . GLU A 1 322 ? 10.777 16.419 44.877 1.00 18.75 322 GLU A N 1
ATOM 2387 C CA . GLU A 1 322 ? 9.616 15.554 45.089 1.00 19.89 322 GLU A CA 1
ATOM 2388 C C . GLU A 1 322 ? 9.611 15.096 46.546 1.00 19.78 322 GLU A C 1
ATOM 2389 O O . GLU A 1 322 ? 8.552 14.921 47.147 1.00 21.32 322 GLU A O 1
ATOM 2395 N N . GLY A 1 323 ? 10.802 14.915 47.109 1.00 18.53 323 GLY A N 1
ATOM 2396 C CA . GLY A 1 323 ? 10.910 14.490 48.493 1.00 18.94 323 GLY A CA 1
ATOM 2397 C C . GLY A 1 323 ? 10.285 15.492 49.449 1.00 21.63 323 GLY A C 1
ATOM 2398 O O . GLY A 1 323 ? 9.679 15.110 50.451 1.00 21.48 323 GLY A O 1
ATOM 2399 N N . MET A 1 324 ? 10.430 16.780 49.146 1.00 20.14 324 MET A N 1
ATOM 2400 C CA . MET A 1 324 ? 9.862 17.826 49.993 1.00 21.32 324 MET A CA 1
ATOM 2401 C C . MET A 1 324 ? 8.343 17.831 49.861 1.00 22.61 324 MET A C 1
ATOM 2402 O O . MET A 1 324 ? 7.633 18.287 50.758 1.00 24.51 324 MET A O 1
ATOM 2407 N N . LEU A 1 325 ? 7.855 17.324 48.733 1.00 23.93 325 LEU A N 1
ATOM 2408 C CA . LEU A 1 325 ? 6.423 17.274 48.462 1.00 25.89 325 LEU A CA 1
ATOM 2409 C C . LEU A 1 325 ? 5.765 16.000 48.982 1.00 28.52 325 LEU A C 1
ATOM 2410 O O . LEU A 1 325 ? 4.538 15.889 48.989 1.00 29.64 325 LEU A O 1
ATOM 2415 N N . ALA A 1 326 ? 6.580 15.044 49.412 1.00 30.12 326 ALA A N 1
ATOM 2416 C CA . ALA A 1 326 ? 6.064 13.779 49.921 1.00 33.64 326 ALA A CA 1
ATOM 2417 C C . ALA A 1 326 ? 5.988 13.784 51.446 1.00 34.47 326 ALA A C 1
ATOM 2418 O O . ALA A 1 326 ? 6.589 14.635 52.105 1.00 38.39 326 ALA A O 1
#

Solvent-accessible surface area: 14434 Å² total; per-residue (Å²): 92,39,180,20,121,0,9,97,40,28,68,31,96,12,0,0,1,0,2,25,20,74,57,3,0,76,0,56,0,0,5,14,0,2,71,10,2,3,4,0,1,0,3,0,24,13,22,119,33,18,123,25,0,47,63,14,1,50,86,0,106,143,87,6,151,107,113,10,0,0,5,0,49,13,72,90,73,164,168,125,38,64,42,59,99,9,21,56,16,0,32,151,26,38,4,124,18,0,1,0,9,34,112,127,17,22,124,10,0,37,51,0,117,173,85,51,3,79,0,0,11,42,3,30,4,21,141,74,0,39,134,2,13,149,71,25,6,40,0,0,0,2,7,1,48,36,4,34,18,103,6,22,46,62,58,66,55,8,128,89,8,4,42,36,0,35,125,161,17,158,31,8,7,0,0,6,11,28,21,6,28,0,138,14,0,21,45,0,43,84,46,32,4,22,0,0,8,5,27,7,12,0,9,0,0,164,64,3,30,17,64,92,39,0,12,40,30,0,78,91,22,72,96,180,32,13,8,32,2,15,78,69,51,180,48,1,7,10,4,5,112,13,63,22,0,82,70,0,60,40,25,21,90,174,44,92,22,28,122,94,76,1,37,66,38,21,31,36,142,109,2,104,48,0,20,116,91,11,64,40,64,66,0,22,12,51,0,1,52,10,2,28,101,3,115,68,66,26,27,0,45,71,10,0,115,59,3,0,69,64,0,96,114,33,54,167,125,144,74,91,42,122,150,121

Sequence (324 aa):
VFRTRFTETFGVEHPIMQGGMQWVGRAEMAAAVANAGGLATLSALTQPSPEALAAEIARCRELTDRPFGVNLTLLPTQKPVPYAEYRAAIIEAGIRVVETAGNDPGEHIAEFRRHGVKVIHKCTAVRHALKAERLGVDAVSIDGFECAGHPGEDDIPGLVLLPAAANRLRVPIIASGGFADGRGLVAALALGADAINMGTRFLATRECPIHPAVKAAIRAADERSTDLIMRSLRNTARVARNAISQEVLAIEARGGAGYADIAALVSGQRGRQVYQQGDTDLGIWSAGMVQGLIDDEPACAELLRDIVEQARQLVRQRLEGMLA

Organism: Pseudomonas aeruginosa (strain ATCC 15692 / DSM 22644 / CIP 104116 / JCM 14847 / LMG 12228 / 1C / PRS 101 / PAO1) (NCBI:txid208964)

GO terms:
  GO:0016491 oxidoreductase activity (F, IDA)
  GO:0050136 NADH dehydrogenase (quinone) (non-electrogenic) activity (F, EXP)

Radius of gyration: 18.68 Å; Cα contacts (8 Å, |Δi|>4): 716; chains: 1; bounding box: 45×49×48 Å

Foldseek 3Di:
DDDFLQCVLVVWQALEEADADALQQFLLLQLLQQVLGYAYERELVNQPDLVSSLVRVVVNCVSHVGAHEYEDEDDPDPPDDPSVSNLVSRLVSPHQEYEYEYPDCLVSCVVCVVSNRAYEYEDLALVVQVVVVVSPHQEYEHAALQFAWFNFQPRGGCLPRLLVNLVPDDHAYEYEHLDAFQVRQLSNVVSRHRHYYYHQNSCQAPRRQFDPLVNQCLQPDALPQWDFAPVLVSRTGIWGHEPLRVVRVVQPVVPPDDCVNNCVAQPPVQASVCRVVVPVHSHTGIHGSSSNVHNHYYRSNVRSVRRVVVNVCCVVPVVVVVVD